Protein AF-A0A7C3GDK9-F1 (afdb_monomer_lite)

Structure (mmCIF, N/CA/C/O backbone):
data_AF-A0A7C3GDK9-F1
#
_entry.id   AF-A0A7C3GDK9-F1
#
loop_
_atom_site.group_PDB
_atom_site.id
_atom_site.type_symbol
_atom_site.label_atom_id
_atom_site.label_alt_id
_atom_site.label_comp_id
_atom_site.label_asym_id
_atom_site.label_entity_id
_atom_site.label_seq_id
_atom_site.pdbx_PDB_ins_code
_atom_site.Cartn_x
_atom_site.Cartn_y
_atom_site.Cartn_z
_atom_site.occupancy
_atom_site.B_iso_or_equiv
_atom_site.auth_seq_id
_atom_site.auth_comp_id
_atom_site.auth_asym_id
_atom_site.auth_atom_id
_atom_site.pdbx_PDB_model_num
ATOM 1 N N . MET A 1 1 ? -52.685 34.559 105.134 1.00 40.38 1 MET A N 1
ATOM 2 C CA . MET A 1 1 ? -53.843 34.741 104.238 1.00 40.38 1 MET A CA 1
ATOM 3 C C . MET A 1 1 ? -54.398 33.353 103.962 1.00 40.38 1 MET A C 1
ATOM 5 O O . MET A 1 1 ? -53.690 32.584 103.329 1.00 40.38 1 MET A O 1
ATOM 9 N N . SER A 1 2 ? -55.539 32.920 104.492 1.00 40.91 2 SER A N 1
ATOM 10 C CA . SER A 1 2 ? -56.534 33.553 105.387 1.00 40.91 2 SER A CA 1
ATOM 11 C C . SER A 1 2 ? -57.266 32.413 106.149 1.00 40.91 2 SER A C 1
ATOM 13 O O . SER A 1 2 ? -57.245 31.292 105.655 1.00 40.91 2 SER A O 1
ATOM 15 N N . GLU A 1 3 ? -57.588 32.550 107.450 1.00 41.22 3 GLU A N 1
ATOM 16 C CA . GLU A 1 3 ? -58.959 32.752 108.022 1.00 41.22 3 GLU A CA 1
ATOM 17 C C . GLU A 1 3 ? -60.033 31.739 107.543 1.00 41.22 3 GLU A C 1
ATOM 19 O O . GLU A 1 3 ? -60.022 31.368 106.380 1.00 41.22 3 GLU A O 1
ATOM 24 N N . ASN A 1 4 ? -61.046 31.273 108.292 1.00 42.09 4 ASN A N 1
ATOM 25 C CA . ASN A 1 4 ? -61.568 31.462 109.669 1.00 42.09 4 ASN A CA 1
ATOM 26 C C . ASN A 1 4 ? -62.525 30.246 109.966 1.00 42.09 4 ASN A C 1
ATOM 28 O O . ASN A 1 4 ? -62.754 29.464 109.046 1.00 42.09 4 ASN A O 1
ATOM 32 N N . ALA A 1 5 ? -63.152 29.950 111.120 1.00 40.09 5 ALA A N 1
ATOM 33 C CA . ALA A 1 5 ? -63.260 30.523 112.475 1.00 40.09 5 ALA A CA 1
ATOM 34 C C . ALA A 1 5 ? -63.687 29.416 113.499 1.00 40.09 5 ALA A C 1
ATOM 36 O O . ALA A 1 5 ? -63.923 28.270 113.120 1.00 40.09 5 ALA A O 1
ATOM 37 N N . SER A 1 6 ? -63.839 29.781 114.781 1.00 48.56 6 SER A N 1
ATOM 38 C CA . SER A 1 6 ? -64.525 29.032 115.875 1.00 48.56 6 SER A CA 1
ATOM 39 C C . SER A 1 6 ? -66.070 29.336 115.865 1.00 48.56 6 SER A C 1
ATOM 41 O O . SER A 1 6 ? -66.469 29.977 114.890 1.00 48.56 6 SER A O 1
ATOM 43 N N . PRO A 1 7 ? -66.974 28.995 116.846 1.00 55.06 7 PRO A N 1
ATOM 44 C CA . PRO A 1 7 ? -66.755 28.622 118.264 1.00 55.06 7 PRO A CA 1
ATOM 45 C C . PRO A 1 7 ? -67.719 27.613 118.970 1.00 55.06 7 PRO A C 1
ATOM 47 O O . PRO A 1 7 ? -68.704 27.125 118.423 1.00 55.06 7 PRO A O 1
ATOM 50 N N . THR A 1 8 ? -67.404 27.359 120.250 1.00 51.50 8 THR A N 1
ATOM 51 C CA . THR A 1 8 ? -68.201 26.730 121.339 1.00 51.50 8 THR A CA 1
ATOM 52 C C . THR A 1 8 ? -69.212 27.715 121.982 1.00 51.50 8 THR A C 1
ATOM 54 O O . THR A 1 8 ? -69.141 28.907 121.673 1.00 51.50 8 THR A O 1
ATOM 57 N N . PRO A 1 9 ? -70.160 27.273 122.851 1.00 54.53 9 PRO A N 1
ATOM 58 C CA . PRO A 1 9 ? -69.994 27.343 124.335 1.00 54.53 9 PRO A CA 1
ATOM 59 C C . PRO A 1 9 ? -70.602 26.129 125.114 1.00 54.53 9 PRO A C 1
ATOM 61 O O . PRO A 1 9 ? -71.343 25.346 124.531 1.00 54.53 9 PRO A O 1
ATOM 64 N N . GLU A 1 10 ? -70.123 25.741 126.312 1.00 35.69 10 GLU A N 1
ATOM 65 C CA . GLU A 1 10 ? -70.549 26.102 127.708 1.00 35.69 10 GLU A CA 1
ATOM 66 C C . GLU A 1 10 ? -72.051 25.862 128.082 1.00 35.69 10 GLU A C 1
ATOM 68 O O . GLU A 1 10 ? -72.897 25.912 127.200 1.00 35.69 10 GLU A O 1
ATOM 73 N N . ASN A 1 11 ? -72.508 25.621 129.337 1.00 40.69 11 ASN A N 1
ATOM 74 C CA . ASN A 1 11 ? -71.908 25.724 130.694 1.00 40.69 11 ASN A CA 1
ATOM 75 C C . ASN A 1 11 ? -72.707 24.938 131.799 1.00 40.69 11 ASN A C 1
ATOM 77 O O . ASN A 1 11 ? -73.865 24.610 131.562 1.00 40.69 11 ASN A O 1
ATOM 81 N N . SER A 1 12 ? -72.146 24.808 133.026 1.00 41.12 12 SER A N 1
ATOM 82 C CA . SER A 1 12 ? -72.818 24.718 134.369 1.00 41.12 12 SER A CA 1
ATOM 83 C C . SER A 1 12 ? -73.748 23.522 134.727 1.00 41.12 12 SER A C 1
ATOM 85 O O . SER A 1 12 ? -74.354 22.930 133.851 1.00 41.12 12 SER A O 1
ATOM 87 N N . ALA A 1 13 ? -74.079 23.128 135.975 1.00 37.12 13 ALA A N 1
ATOM 88 C CA . ALA A 1 13 ? -73.628 23.281 137.387 1.00 37.12 13 ALA A CA 1
ATOM 89 C C . ALA A 1 13 ? -74.726 22.595 138.282 1.00 37.12 13 ALA A C 1
ATOM 91 O O . ALA A 1 13 ? -75.831 22.403 137.784 1.00 37.12 13 ALA A O 1
ATOM 92 N N . SER A 1 14 ? -74.633 22.251 139.583 1.00 40.22 14 SER A N 1
ATOM 93 C CA . SER A 1 14 ? -73.567 21.900 140.552 1.00 40.22 14 SER A CA 1
ATOM 94 C C . SER A 1 14 ? -74.234 21.356 141.863 1.00 40.22 14 SER A C 1
ATOM 96 O O . SER A 1 14 ? -75.446 21.475 142.011 1.00 40.22 14 SER A O 1
ATOM 98 N N . ALA A 1 15 ? -73.441 20.855 142.828 1.00 35.16 15 ALA A N 1
ATOM 99 C CA . ALA A 1 15 ? -73.742 20.648 144.270 1.00 35.16 15 ALA A CA 1
ATOM 100 C C . ALA A 1 15 ? -74.691 19.511 144.777 1.00 35.16 15 ALA A C 1
ATOM 102 O O . ALA A 1 15 ? -75.620 19.064 144.116 1.00 35.16 15 ALA A O 1
ATOM 103 N N . ALA A 1 16 ? -74.401 19.060 146.014 1.00 47.44 16 ALA A N 1
ATOM 104 C CA . ALA A 1 16 ? -75.117 18.076 146.868 1.00 47.44 16 ALA A CA 1
ATOM 105 C C . ALA A 1 16 ? -75.942 18.826 147.981 1.00 47.44 16 ALA A C 1
ATOM 107 O O . ALA A 1 16 ? -76.073 20.037 147.785 1.00 47.44 16 ALA A O 1
ATOM 108 N N . PRO A 1 17 ? -76.464 18.279 149.133 1.00 53.59 17 PRO A N 1
ATOM 109 C CA . PRO A 1 17 ? -76.149 17.022 149.865 1.00 53.59 17 PRO A CA 1
ATOM 110 C C . PRO A 1 17 ? -77.322 16.323 150.657 1.00 53.59 17 PRO A C 1
ATOM 112 O O . PRO A 1 17 ? -78.487 16.682 150.534 1.00 53.59 17 PRO A O 1
ATOM 115 N N . SER A 1 18 ? -76.954 15.407 151.579 1.00 36.47 18 SER A N 1
ATOM 116 C CA . SER A 1 18 ? -77.639 14.953 152.831 1.00 36.47 18 SER A CA 1
ATOM 117 C C . SER A 1 18 ? -78.619 13.744 152.856 1.00 36.47 18 SER A C 1
ATOM 119 O O . SER A 1 18 ? -79.445 13.550 151.972 1.00 36.47 18 SER A O 1
ATOM 121 N N . GLU A 1 19 ? -78.471 12.910 153.908 1.00 49.72 19 GLU A N 1
ATOM 122 C CA . GLU A 1 19 ? -79.253 11.694 154.256 1.00 49.72 19 GLU A CA 1
ATOM 123 C C . GLU A 1 19 ? -80.573 12.022 155.001 1.00 49.72 19 GLU A C 1
ATOM 125 O O . GLU A 1 19 ? -80.683 13.108 155.575 1.00 49.72 19 GLU A O 1
ATOM 130 N N . PRO A 1 20 ? -81.554 11.088 155.084 1.00 40.91 20 PRO A N 1
ATOM 131 C CA . PRO A 1 20 ? -81.666 10.271 156.314 1.00 40.91 20 PRO A CA 1
ATOM 132 C C . PRO A 1 20 ? -82.192 8.816 156.138 1.00 40.91 20 PRO A C 1
ATOM 134 O O . PRO A 1 20 ? -82.700 8.416 155.094 1.00 40.91 20 PRO A O 1
ATOM 137 N N . LYS A 1 21 ? -82.098 8.015 157.214 1.00 40.59 21 LYS A N 1
ATOM 138 C CA . LYS A 1 21 ? -82.700 6.664 157.404 1.00 40.59 21 LYS A CA 1
ATOM 139 C C . LYS A 1 21 ? -84.062 6.774 158.151 1.00 40.59 21 LYS A C 1
ATOM 141 O O . LYS A 1 21 ? -84.346 7.844 158.676 1.00 40.59 21 LYS A O 1
ATOM 146 N N . PRO A 1 22 ? -84.774 5.668 158.470 1.00 57.59 22 PRO A N 1
ATOM 147 C CA . PRO A 1 22 ? -85.399 4.660 157.597 1.00 57.59 22 PRO A CA 1
ATOM 148 C C . PRO A 1 22 ? -86.906 4.449 157.936 1.00 57.59 22 PRO A C 1
ATOM 150 O O . PRO A 1 22 ? -87.374 4.887 158.984 1.00 57.59 22 PRO A O 1
ATOM 153 N N . SER A 1 23 ? -87.659 3.656 157.158 1.00 47.94 23 SER A N 1
ATOM 154 C CA . SER A 1 23 ? -88.930 3.073 157.643 1.00 47.94 23 SER A CA 1
ATOM 155 C C . SER A 1 23 ? -89.109 1.600 157.247 1.00 47.94 23 SER A C 1
ATOM 157 O O . SER A 1 23 ? -88.571 1.130 156.245 1.00 47.94 23 SER A O 1
ATOM 159 N N . PHE A 1 24 ? -89.828 0.832 158.072 1.00 44.22 24 PHE A N 1
ATOM 160 C CA . PHE A 1 24 ? -89.858 -0.638 157.991 1.00 44.22 24 PHE A CA 1
ATOM 161 C C . PHE A 1 24 ? -90.775 -1.194 156.875 1.00 44.22 24 PHE A C 1
ATOM 163 O O . PHE A 1 24 ? -90.783 -2.400 156.643 1.00 44.22 24 PHE A O 1
ATOM 170 N N . GLY A 1 25 ? -91.522 -0.334 156.166 1.00 44.31 25 GLY A N 1
ATOM 171 C CA . GLY A 1 25 ? -92.469 -0.726 155.107 1.00 44.31 25 GLY A CA 1
ATOM 172 C C . GLY A 1 25 ? -91.883 -0.821 153.688 1.00 44.31 25 GLY A C 1
ATOM 173 O O . GLY A 1 25 ? -92.366 -1.609 152.880 1.00 44.31 25 GLY A O 1
ATOM 174 N N . GLU A 1 26 ? -90.815 -0.082 153.369 1.00 51.03 26 GLU A N 1
ATOM 175 C CA . GLU A 1 26 ? -90.250 -0.026 152.001 1.00 51.03 26 GLU A CA 1
ATOM 176 C C . GLU A 1 26 ? -89.503 -1.299 151.569 1.00 51.03 26 GLU A C 1
ATOM 178 O O . GLU A 1 26 ? -89.240 -1.516 150.384 1.00 51.03 26 GLU A O 1
ATOM 183 N N . ARG A 1 27 ? -89.154 -2.178 152.515 1.00 52.19 27 ARG A N 1
ATOM 184 C CA . ARG A 1 27 ? -88.308 -3.349 152.230 1.00 52.19 27 ARG A CA 1
ATOM 185 C C . ARG A 1 27 ? -89.011 -4.464 151.449 1.00 52.19 27 ARG A C 1
ATOM 187 O O . ARG A 1 27 ? -88.314 -5.325 150.921 1.00 52.19 27 ARG A O 1
ATOM 194 N N . LEU A 1 28 ? -90.343 -4.439 151.321 1.00 52.12 28 LEU A N 1
ATOM 195 C CA . LEU A 1 28 ? -91.079 -5.401 150.487 1.00 52.12 28 LEU A CA 1
ATOM 196 C C . LEU A 1 28 ? -91.245 -4.953 149.022 1.00 52.12 28 LEU A C 1
ATOM 198 O O . LEU A 1 28 ? -91.260 -5.801 148.133 1.00 52.12 28 LEU A O 1
ATOM 202 N N . SER A 1 29 ? -91.336 -3.649 148.737 1.00 49.78 29 SER A N 1
ATOM 203 C CA . SER A 1 29 ? -91.543 -3.139 147.368 1.00 49.78 29 SER A CA 1
ATOM 204 C C . SER A 1 29 ? -90.244 -3.046 146.554 1.00 49.78 29 SER A C 1
ATOM 206 O O . SER A 1 29 ? -90.253 -3.276 145.342 1.00 49.78 29 SER A O 1
ATOM 208 N N . GLY A 1 30 ? -89.106 -2.788 147.210 1.00 55.44 30 GLY A N 1
ATOM 209 C CA . GLY A 1 30 ? -87.798 -2.683 146.548 1.00 55.44 30 GLY A CA 1
ATOM 210 C C . GLY A 1 30 ? -87.341 -3.965 145.833 1.00 55.44 30 GLY A C 1
ATOM 211 O O . GLY A 1 30 ? -86.725 -3.890 144.769 1.00 55.44 30 GLY A O 1
ATOM 212 N N . ALA A 1 31 ? -87.692 -5.144 146.360 1.00 54.72 31 ALA A N 1
ATOM 213 C CA . ALA A 1 31 ? -87.354 -6.430 145.742 1.00 54.72 31 ALA A CA 1
ATOM 214 C C . ALA A 1 31 ? -88.066 -6.645 144.391 1.00 54.72 31 ALA A C 1
ATOM 216 O O . ALA A 1 31 ? -87.479 -7.194 143.457 1.00 54.72 31 ALA A O 1
ATOM 217 N N . PHE A 1 32 ? -89.303 -6.157 144.253 1.00 56.62 32 PHE A N 1
ATOM 218 C CA . PHE A 1 32 ? -90.079 -6.279 143.017 1.00 56.62 32 PHE A CA 1
ATOM 219 C C . PHE A 1 32 ? -89.543 -5.354 141.909 1.00 56.62 32 PHE A C 1
ATOM 221 O O . PHE A 1 32 ? -89.371 -5.784 140.768 1.00 56.62 32 PHE A O 1
ATOM 228 N N . LEU A 1 33 ? -89.172 -4.110 142.244 1.00 58.81 33 LEU A N 1
ATOM 229 C CA . LEU A 1 33 ? -88.531 -3.198 141.284 1.00 58.81 33 LEU A CA 1
ATOM 230 C C . LEU A 1 33 ? -87.139 -3.680 140.846 1.00 58.81 33 LEU A C 1
ATOM 232 O O . LEU A 1 33 ? -86.774 -3.499 139.683 1.00 58.81 33 LEU A O 1
ATOM 236 N N . ALA A 1 34 ? -86.370 -4.312 141.738 1.00 61.59 34 ALA A N 1
ATOM 237 C CA . ALA A 1 34 ? -85.082 -4.909 141.385 1.00 61.59 34 ALA A CA 1
ATOM 238 C C . ALA A 1 34 ? -85.238 -6.027 140.334 1.00 61.59 34 ALA A C 1
ATOM 240 O O . ALA A 1 34 ? -84.463 -6.073 139.376 1.00 61.59 34 ALA A O 1
ATOM 241 N N . LEU A 1 35 ? -86.278 -6.861 140.460 1.00 64.38 35 LEU A N 1
ATOM 242 C CA . LEU A 1 35 ? -86.612 -7.904 139.487 1.00 64.38 35 LEU A CA 1
ATOM 243 C C . LEU A 1 35 ? -86.993 -7.308 138.120 1.00 64.38 35 LEU A C 1
ATOM 245 O O . LEU A 1 35 ? -86.422 -7.695 137.102 1.00 64.38 35 LEU A O 1
ATOM 249 N N . VAL A 1 36 ? -87.892 -6.317 138.083 1.00 74.00 36 VAL A N 1
ATOM 250 C CA . VAL A 1 36 ? -88.295 -5.649 136.828 1.00 74.00 36 VAL A CA 1
ATOM 251 C C . VAL A 1 36 ? -87.098 -4.971 136.153 1.00 74.00 36 VAL A C 1
ATOM 253 O O . VAL A 1 36 ? -86.896 -5.121 134.948 1.00 74.00 36 VAL A O 1
ATOM 256 N N . ARG A 1 37 ? -86.242 -4.284 136.922 1.00 72.06 37 ARG A N 1
ATOM 257 C CA . ARG A 1 37 ? -85.021 -3.652 136.399 1.00 72.06 37 ARG A CA 1
ATOM 258 C C . ARG A 1 37 ? -84.028 -4.678 135.845 1.00 72.06 37 ARG A C 1
ATOM 260 O O . ARG A 1 37 ? -83.354 -4.379 134.861 1.00 72.06 37 ARG A O 1
ATOM 267 N N . PHE A 1 38 ? -83.950 -5.875 136.428 1.00 76.69 38 PHE A N 1
ATOM 268 C CA . PHE A 1 38 ? -83.147 -6.980 135.900 1.00 76.69 38 PHE A CA 1
ATOM 269 C C . PHE A 1 38 ? -83.710 -7.508 134.571 1.00 76.69 38 PHE A C 1
ATOM 271 O O . PHE A 1 38 ? -82.957 -7.623 133.606 1.00 76.69 38 PHE A O 1
ATOM 278 N N . VAL A 1 39 ? -85.028 -7.732 134.475 1.00 78.06 39 VAL A N 1
ATOM 279 C CA . VAL A 1 39 ? -85.689 -8.191 133.237 1.00 78.06 39 VAL A CA 1
ATOM 280 C C . VAL A 1 39 ? -85.545 -7.172 132.104 1.00 78.06 39 VAL A C 1
ATOM 282 O O . VAL A 1 39 ? -85.182 -7.555 130.996 1.00 78.06 39 VAL A O 1
ATOM 285 N N . VAL A 1 40 ? -85.740 -5.873 132.361 1.00 80.81 40 VAL A N 1
ATOM 286 C CA . VAL A 1 40 ? -85.532 -4.824 131.341 1.00 80.81 40 VAL A CA 1
ATOM 287 C C . VAL A 1 40 ? -84.070 -4.779 130.887 1.00 80.81 40 VAL A C 1
ATOM 289 O O . VAL A 1 40 ? -83.801 -4.679 129.692 1.00 80.81 40 VAL A O 1
ATOM 292 N N . ARG A 1 41 ? -83.107 -4.911 131.810 1.00 77.25 41 ARG A N 1
ATOM 293 C CA . ARG A 1 41 ? -81.676 -4.945 131.464 1.00 77.25 41 ARG A CA 1
ATOM 294 C C . ARG A 1 41 ? -81.323 -6.179 130.625 1.00 77.25 41 ARG A C 1
ATOM 296 O O . ARG A 1 41 ? -80.546 -6.052 129.685 1.00 77.25 41 ARG A O 1
ATOM 303 N N . LEU A 1 42 ? -81.933 -7.332 130.911 1.00 78.31 42 LEU A N 1
ATOM 304 C CA . LEU A 1 42 ? -81.819 -8.550 130.103 1.00 78.31 42 LEU A CA 1
ATOM 305 C C . LEU A 1 42 ? -82.410 -8.352 128.697 1.00 78.31 42 LEU A C 1
ATOM 307 O O . LEU A 1 42 ? -81.772 -8.719 127.716 1.00 78.31 42 LEU A O 1
ATOM 311 N N . LEU A 1 43 ? -83.585 -7.723 128.590 1.00 81.56 43 LEU A N 1
ATOM 312 C CA . LEU A 1 43 ? -84.255 -7.434 127.316 1.00 81.56 43 LEU A CA 1
ATOM 313 C C . LEU A 1 43 ? -83.445 -6.474 126.436 1.00 81.56 43 LEU A C 1
ATOM 315 O O . LEU A 1 43 ? -83.333 -6.700 125.236 1.00 81.56 43 LEU A O 1
ATOM 319 N N . VAL A 1 44 ? -82.831 -5.442 127.025 1.00 82.88 44 VAL A N 1
ATOM 320 C CA . VAL A 1 44 ? -81.930 -4.522 126.308 1.00 82.88 44 VAL A CA 1
ATOM 321 C C . VAL A 1 44 ? -80.671 -5.247 125.827 1.00 82.88 44 VAL A C 1
ATOM 323 O O . VAL A 1 44 ? -80.262 -5.047 124.687 1.00 82.88 44 VAL A O 1
ATOM 326 N N . ILE A 1 45 ? -80.086 -6.136 126.638 1.00 82.44 45 ILE A N 1
ATOM 327 C CA . ILE A 1 45 ? -78.958 -6.978 126.205 1.00 82.44 45 ILE A CA 1
ATOM 328 C C . ILE A 1 45 ? -79.386 -7.900 125.051 1.00 82.44 45 ILE A C 1
ATOM 330 O O . ILE A 1 45 ? -78.668 -7.988 124.059 1.00 82.44 45 ILE A O 1
ATOM 334 N N . LEU A 1 46 ? -80.571 -8.521 125.124 1.00 81.44 46 LEU A N 1
ATOM 335 C CA . LEU A 1 46 ? -81.116 -9.342 124.037 1.00 81.44 46 LEU A CA 1
ATOM 336 C C . LEU A 1 46 ? -81.368 -8.528 122.760 1.00 81.44 46 LEU A C 1
ATOM 338 O O . LEU A 1 46 ? -81.073 -9.005 121.669 1.00 81.44 46 LEU A O 1
ATOM 342 N N . ALA A 1 47 ? -81.880 -7.302 122.884 1.00 83.81 47 ALA A N 1
ATOM 343 C CA . ALA A 1 47 ? -82.115 -6.403 121.758 1.00 83.81 47 ALA A CA 1
ATOM 344 C C . ALA A 1 47 ? -80.799 -5.950 121.108 1.00 83.81 47 ALA A C 1
ATOM 346 O O . ALA A 1 47 ? -80.715 -5.906 119.885 1.00 83.81 47 ALA A O 1
ATOM 347 N N . ILE A 1 48 ? -79.753 -5.684 121.900 1.00 83.19 48 ILE A N 1
ATOM 348 C CA . ILE A 1 48 ? -78.411 -5.370 121.391 1.00 83.19 48 ILE A CA 1
ATOM 349 C C . ILE A 1 48 ? -77.785 -6.598 120.716 1.00 83.19 48 ILE A C 1
ATOM 351 O O . ILE A 1 48 ? -77.238 -6.459 119.628 1.00 83.19 48 ILE A O 1
ATOM 355 N N . LEU A 1 49 ? -77.907 -7.802 121.291 1.00 82.12 49 LEU A N 1
ATOM 356 C CA . LEU A 1 49 ? -77.446 -9.043 120.649 1.00 82.12 49 LEU A CA 1
ATOM 357 C C . LEU A 1 49 ? -78.213 -9.341 119.353 1.00 82.12 49 LEU A C 1
ATOM 359 O O . LEU A 1 49 ? -77.599 -9.726 118.362 1.00 82.12 49 LEU A O 1
ATOM 363 N N . GLY A 1 50 ? -79.531 -9.134 119.334 1.00 82.50 50 GLY A N 1
ATOM 364 C CA . GLY A 1 50 ? -80.368 -9.290 118.144 1.00 82.50 50 GLY A CA 1
ATOM 365 C C . GLY A 1 50 ? -80.037 -8.262 117.061 1.00 82.50 50 GLY A C 1
ATOM 366 O O . GLY A 1 50 ? -79.933 -8.620 115.891 1.00 82.50 50 GLY A O 1
ATOM 367 N N . ALA A 1 51 ? -79.787 -7.007 117.445 1.00 83.06 51 ALA A N 1
ATOM 368 C CA . ALA A 1 51 ? -79.336 -5.955 116.540 1.00 83.06 51 ALA A CA 1
ATOM 369 C C . ALA A 1 51 ? -77.919 -6.217 116.003 1.00 83.06 51 ALA A C 1
ATOM 371 O O . ALA A 1 51 ? -77.694 -6.022 114.813 1.00 83.06 51 ALA A O 1
ATOM 372 N N . LEU A 1 52 ? -76.985 -6.722 116.824 1.00 82.12 52 LEU A N 1
ATOM 373 C CA . LEU A 1 52 ? -75.672 -7.188 116.356 1.00 82.12 52 LEU A CA 1
ATOM 374 C C . LEU A 1 52 ? -75.818 -8.370 115.393 1.00 82.12 52 LEU A C 1
ATOM 376 O O . LEU A 1 52 ? -75.202 -8.369 114.332 1.00 82.12 52 LEU A O 1
ATOM 380 N N . GLY A 1 53 ? -76.651 -9.355 115.736 1.00 81.94 53 GLY A N 1
ATOM 381 C CA . GLY A 1 53 ? -76.936 -10.513 114.893 1.00 81.94 53 GLY A CA 1
ATOM 382 C C . GLY A 1 53 ? -77.493 -10.098 113.533 1.00 81.94 53 GLY A C 1
ATOM 383 O O . GLY A 1 53 ? -76.989 -10.545 112.508 1.00 81.94 53 GLY A O 1
ATOM 384 N N . ALA A 1 54 ? -78.455 -9.172 113.507 1.00 83.75 54 ALA A N 1
ATOM 385 C CA . ALA A 1 54 ? -78.991 -8.594 112.278 1.00 83.75 54 ALA A CA 1
ATOM 386 C C . ALA A 1 54 ? -7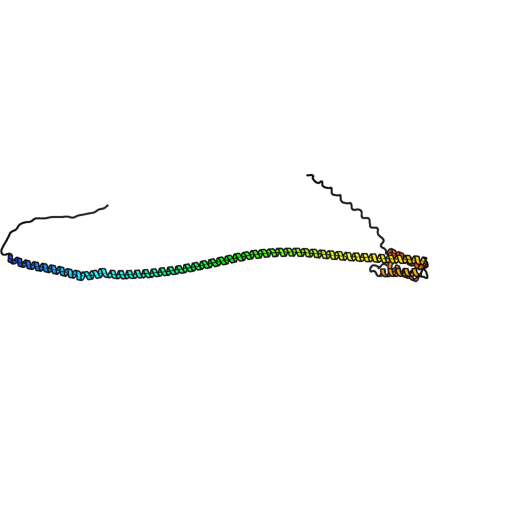7.947 -7.754 111.518 1.00 83.75 54 ALA A C 1
ATOM 388 O O . ALA A 1 54 ? -77.838 -7.881 110.301 1.00 83.75 54 ALA A O 1
ATOM 389 N N . ALA A 1 55 ? -77.140 -6.941 112.205 1.00 82.50 55 ALA A N 1
ATOM 390 C CA . ALA A 1 55 ? -76.087 -6.140 111.582 1.00 82.50 55 ALA A CA 1
ATOM 391 C C . ALA A 1 55 ? -74.995 -7.010 110.939 1.00 82.50 55 ALA A C 1
ATOM 393 O O . ALA A 1 55 ? -74.520 -6.683 109.856 1.00 82.50 55 ALA A O 1
ATOM 394 N N . VAL A 1 56 ? -74.636 -8.146 111.543 1.00 81.62 56 VAL A N 1
ATOM 395 C CA . VAL A 1 56 ? -73.726 -9.130 110.937 1.00 81.62 56 VAL A CA 1
ATOM 396 C C . VAL A 1 56 ? -74.424 -9.869 109.788 1.00 81.62 56 VAL A C 1
ATOM 398 O O . VAL A 1 56 ? -73.888 -9.917 108.682 1.00 81.62 56 VAL A O 1
ATOM 401 N N . TYR A 1 57 ? -75.639 -10.382 110.006 1.00 82.94 57 TYR A N 1
ATOM 402 C CA . TYR A 1 57 ? -76.378 -11.185 109.024 1.00 82.94 57 TYR A CA 1
ATOM 403 C C . TYR A 1 57 ? -76.753 -10.411 107.750 1.00 82.94 57 TYR A C 1
ATOM 405 O O . TYR A 1 57 ? -76.683 -10.972 106.661 1.00 82.94 57 TYR A O 1
ATOM 413 N N . PHE A 1 58 ? -77.106 -9.125 107.857 1.00 82.31 58 PHE A N 1
ATOM 414 C CA . PHE A 1 58 ? -77.425 -8.264 106.709 1.00 82.31 58 PHE A CA 1
ATOM 415 C C . PHE A 1 58 ? -76.240 -7.404 106.240 1.00 82.31 58 PHE A C 1
ATOM 417 O O . PHE A 1 58 ? -76.132 -7.118 105.046 1.00 82.31 58 PHE A O 1
ATOM 424 N N . GLY A 1 59 ? -75.325 -7.016 107.133 1.00 76.38 59 GLY A N 1
ATOM 425 C CA . GLY A 1 59 ? -74.160 -6.199 106.784 1.00 76.38 59 GLY A CA 1
ATOM 426 C C . GLY A 1 59 ? -73.128 -6.957 105.952 1.00 76.38 59 GLY A C 1
ATOM 427 O O . GLY A 1 59 ? -72.662 -6.428 104.944 1.00 76.38 59 GLY A O 1
ATOM 428 N N . VAL A 1 60 ? -72.824 -8.214 106.303 1.00 77.38 60 VAL A N 1
ATOM 429 C CA . VAL A 1 60 ? -71.888 -9.059 105.537 1.00 77.38 60 VAL A CA 1
ATOM 430 C C . VAL A 1 60 ? -72.315 -9.214 104.066 1.00 77.38 60 VAL A C 1
ATOM 432 O O . VAL A 1 60 ? -71.515 -8.853 103.201 1.00 77.38 60 VAL A O 1
ATOM 435 N N . PRO A 1 61 ? -73.543 -9.658 103.716 1.00 75.69 61 PRO A N 1
ATOM 436 C CA . PRO A 1 61 ? -73.948 -9.780 102.312 1.00 75.69 61 PRO A CA 1
ATOM 437 C C . PRO A 1 61 ? -74.088 -8.430 101.589 1.00 75.69 61 PRO A C 1
ATOM 439 O O . PRO A 1 61 ? -73.891 -8.378 100.373 1.00 75.69 61 PRO A O 1
ATOM 442 N N . TYR A 1 62 ? -74.386 -7.333 102.299 1.00 78.62 62 TYR A N 1
ATOM 443 C CA . TYR A 1 62 ? -74.421 -5.996 101.696 1.00 78.62 62 TYR A CA 1
ATOM 444 C C . TYR A 1 62 ? -73.016 -5.506 101.312 1.00 78.62 62 TYR A C 1
ATOM 446 O O . TYR A 1 62 ? -72.812 -5.073 100.176 1.00 78.62 62 TYR A O 1
ATOM 454 N N . LEU A 1 63 ? -72.026 -5.643 102.206 1.00 69.44 63 LEU A N 1
ATOM 455 C CA . LEU A 1 63 ? -70.625 -5.355 101.879 1.00 69.44 63 LEU A CA 1
ATOM 456 C C . LEU A 1 63 ? -70.116 -6.275 100.762 1.00 69.44 63 LEU A C 1
ATOM 458 O O . LEU A 1 63 ? -69.445 -5.791 99.852 1.00 69.44 63 LEU A O 1
ATOM 462 N N . TYR A 1 64 ? -70.482 -7.561 100.774 1.00 68.38 64 TYR A N 1
ATOM 463 C CA . TYR A 1 64 ? -70.070 -8.507 99.735 1.00 68.38 64 TYR A CA 1
ATOM 464 C C . TYR A 1 64 ? -70.527 -8.049 98.340 1.00 68.38 64 TYR A C 1
ATOM 466 O O . TYR A 1 64 ? -69.714 -7.925 97.428 1.00 68.38 64 TYR A O 1
ATOM 474 N N . ARG A 1 65 ? -71.806 -7.677 98.181 1.00 70.06 65 ARG A N 1
ATOM 475 C CA . ARG A 1 65 ? -72.322 -7.146 96.904 1.00 70.06 65 ARG A CA 1
ATOM 476 C C . ARG A 1 65 ? -71.713 -5.794 96.525 1.00 70.06 65 ARG A C 1
ATOM 478 O O . ARG A 1 65 ? -71.467 -5.557 95.348 1.00 70.06 65 ARG A O 1
ATOM 485 N N . ARG A 1 66 ? -71.466 -4.904 97.494 1.00 73.38 66 ARG A N 1
ATOM 486 C CA . ARG A 1 66 ? -70.963 -3.545 97.224 1.00 73.38 66 ARG A CA 1
ATOM 487 C C . ARG A 1 66 ? -69.467 -3.499 96.886 1.00 73.38 66 ARG A C 1
ATOM 489 O O . ARG A 1 66 ? -69.071 -2.600 96.151 1.00 73.38 66 ARG A O 1
ATOM 496 N N . TYR A 1 67 ? -68.661 -4.435 97.398 1.00 66.50 67 TYR A N 1
ATOM 497 C CA . TYR A 1 67 ? -67.197 -4.412 97.263 1.00 66.50 67 TYR A CA 1
ATOM 498 C C . TYR A 1 67 ? -66.589 -5.585 96.477 1.00 66.50 67 TYR A C 1
ATOM 500 O O . TYR A 1 67 ? -65.554 -5.383 95.851 1.00 66.50 67 TYR A O 1
ATOM 508 N N . VAL A 1 68 ? -67.198 -6.780 96.445 1.00 68.31 68 VAL A N 1
ATOM 509 C CA . VAL A 1 68 ? -66.596 -7.948 95.759 1.00 68.31 68 VAL A CA 1
ATOM 510 C C . VAL A 1 68 ? -66.901 -7.954 94.254 1.00 68.31 68 VAL A C 1
ATOM 512 O O . VAL A 1 68 ? -65.997 -8.166 93.452 1.00 68.31 68 VAL A O 1
ATOM 515 N N . GLN A 1 69 ? -68.122 -7.602 93.837 1.00 66.50 69 GLN A N 1
ATOM 516 C CA . GLN A 1 69 ? -68.467 -7.500 92.407 1.00 66.50 69 GLN A CA 1
ATOM 517 C C . GLN A 1 69 ? -67.619 -6.491 91.595 1.00 66.50 69 GLN A C 1
ATOM 519 O O . GLN A 1 69 ? -67.200 -6.840 90.490 1.00 66.50 69 GLN A O 1
ATOM 524 N N . PRO A 1 70 ? -67.304 -5.264 92.073 1.00 69.44 70 PRO A N 1
ATOM 525 C CA . PRO A 1 70 ? -66.411 -4.377 91.323 1.00 69.44 70 PRO A CA 1
ATOM 526 C C . PRO A 1 70 ? -64.968 -4.903 91.233 1.00 69.44 70 PRO A C 1
ATOM 528 O O . PRO A 1 70 ? -64.265 -4.543 90.293 1.00 69.44 70 PRO A O 1
ATOM 531 N N . LEU A 1 71 ? -64.530 -5.773 92.153 1.00 72.56 71 LEU A N 1
ATOM 532 C CA . LEU A 1 71 ? -63.227 -6.445 92.080 1.00 72.56 71 LEU A CA 1
ATOM 533 C C . LEU A 1 71 ? -63.187 -7.496 90.959 1.00 72.56 71 LEU A C 1
ATOM 535 O O . LEU A 1 71 ? -62.218 -7.525 90.204 1.00 72.56 71 LEU A O 1
ATOM 539 N N . GLU A 1 72 ? -64.246 -8.294 90.791 1.00 77.31 72 GLU A N 1
ATOM 540 C CA . GLU A 1 72 ? -64.385 -9.241 89.668 1.00 77.31 72 GLU A CA 1
ATOM 541 C C . GLU A 1 72 ? -64.387 -8.508 88.313 1.00 77.31 72 GLU A C 1
ATOM 543 O O . GLU A 1 72 ? -63.674 -8.893 87.383 1.00 77.31 72 GLU A O 1
ATOM 548 N N . ALA A 1 73 ? -65.122 -7.393 88.218 1.00 79.44 73 ALA A N 1
ATOM 549 C CA . ALA A 1 73 ? -65.155 -6.557 87.019 1.00 79.44 73 ALA A CA 1
ATOM 550 C C . ALA A 1 73 ? -63.788 -5.913 86.706 1.00 79.44 73 ALA A C 1
ATOM 552 O O . ALA A 1 73 ? -63.365 -5.917 85.547 1.00 79.44 73 ALA A O 1
ATOM 553 N N . LEU A 1 74 ? -63.065 -5.412 87.720 1.00 80.44 74 LEU A N 1
ATOM 554 C CA . LEU A 1 74 ? -61.700 -4.906 87.536 1.00 80.44 74 LEU A CA 1
ATOM 555 C C . LEU A 1 74 ? -60.742 -6.009 87.076 1.00 80.44 74 LEU A C 1
ATOM 557 O O . LEU A 1 74 ? -59.935 -5.759 86.186 1.00 80.44 74 LEU A O 1
ATOM 561 N N . GLN A 1 75 ? -60.822 -7.219 87.639 1.00 84.19 75 GLN A N 1
ATOM 562 C CA . GLN A 1 75 ? -59.962 -8.335 87.232 1.00 84.19 75 GLN A CA 1
ATOM 563 C C . GLN A 1 75 ? -60.187 -8.720 85.766 1.00 84.19 75 GLN A C 1
ATOM 565 O O . GLN A 1 75 ? -59.217 -8.837 85.017 1.00 84.19 75 GLN A O 1
ATOM 570 N N . ALA A 1 76 ? -61.443 -8.827 85.320 1.00 86.12 76 ALA A N 1
ATOM 571 C CA . ALA A 1 76 ? -61.764 -9.087 83.917 1.00 86.12 76 ALA A CA 1
ATOM 572 C C . ALA A 1 76 ? -61.256 -7.968 82.984 1.00 86.12 76 ALA A C 1
ATOM 574 O O . ALA A 1 76 ? -60.727 -8.238 81.902 1.00 86.12 76 ALA A O 1
ATOM 575 N N . GLN A 1 77 ? -61.366 -6.706 83.407 1.00 88.88 77 GLN A N 1
ATOM 576 C CA . GLN A 1 77 ? -60.909 -5.557 82.625 1.00 88.88 77 GLN A CA 1
ATOM 577 C C . GLN A 1 77 ? -59.373 -5.462 82.564 1.00 88.88 77 GLN A C 1
ATOM 579 O O . GLN A 1 77 ? -58.825 -5.204 81.493 1.00 88.88 77 GLN A O 1
ATOM 584 N N . VAL A 1 78 ? -58.669 -5.754 83.664 1.00 89.94 78 VAL A N 1
ATOM 585 C CA . VAL A 1 78 ? -57.199 -5.862 83.704 1.00 89.94 78 VAL A CA 1
ATOM 586 C C . VAL A 1 78 ? -56.714 -7.022 82.839 1.00 89.94 78 VAL A C 1
ATOM 588 O O . VAL A 1 78 ? -55.804 -6.814 82.043 1.00 89.94 78 VAL A O 1
ATOM 591 N N . ALA A 1 79 ? -57.343 -8.199 82.909 1.00 90.56 79 ALA A N 1
ATOM 592 C CA . ALA A 1 79 ? -57.016 -9.328 82.036 1.00 90.56 79 ALA A CA 1
ATOM 593 C C . ALA A 1 79 ? -57.215 -8.972 80.550 1.00 90.56 79 ALA A C 1
ATOM 595 O O . ALA A 1 79 ? -56.355 -9.254 79.719 1.00 90.56 79 ALA A O 1
ATOM 596 N N . THR A 1 80 ? -58.299 -8.260 80.219 1.00 92.25 80 T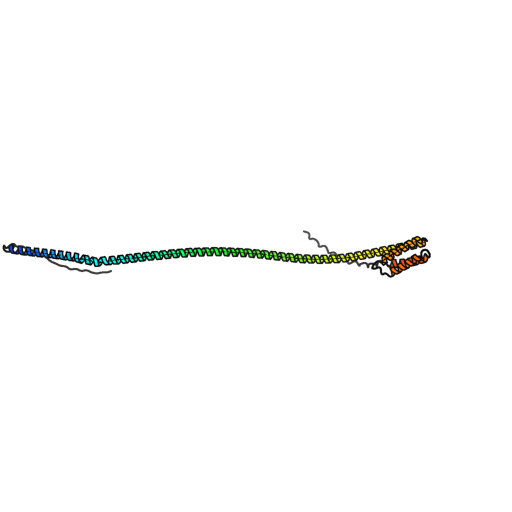HR A N 1
ATOM 597 C CA . THR A 1 80 ? -58.563 -7.782 78.850 1.00 92.25 80 THR A CA 1
ATOM 598 C C . THR A 1 80 ? -57.505 -6.774 78.384 1.00 92.25 80 THR A C 1
ATOM 600 O O . THR A 1 80 ? -57.027 -6.863 77.255 1.00 92.25 80 THR A O 1
ATOM 603 N N . LEU A 1 81 ? -57.095 -5.832 79.242 1.00 90.56 81 LEU A N 1
ATOM 604 C CA . LEU A 1 81 ? -56.032 -4.864 78.943 1.00 90.56 81 LEU A CA 1
ATOM 605 C C . LEU A 1 81 ? -54.655 -5.527 78.813 1.00 90.56 81 LEU A C 1
ATOM 607 O O . LEU A 1 81 ? -53.895 -5.169 77.915 1.00 90.56 81 LEU A O 1
ATOM 611 N N . GLN A 1 82 ? -54.345 -6.513 79.657 1.00 92.38 82 GLN A N 1
ATOM 612 C CA . GLN A 1 82 ? -53.130 -7.322 79.554 1.00 92.38 82 GLN A CA 1
ATOM 613 C C . GLN A 1 82 ? -53.102 -8.087 78.230 1.00 92.38 82 GLN A C 1
ATOM 615 O O . GLN A 1 82 ? -52.104 -8.018 77.515 1.00 92.38 82 GLN A O 1
ATOM 620 N N . GLN A 1 83 ? -54.211 -8.715 77.839 1.00 94.50 83 GLN A N 1
ATOM 621 C CA . GLN A 1 83 ? -54.304 -9.424 76.567 1.00 94.50 83 GLN A CA 1
ATOM 622 C C . GLN A 1 83 ? -54.198 -8.471 75.365 1.00 94.50 83 GLN A C 1
ATOM 624 O O . GLN A 1 83 ? -53.436 -8.746 74.443 1.00 94.50 83 GLN A O 1
ATOM 629 N N . GLN A 1 84 ? -54.839 -7.295 75.407 1.00 94.50 84 GLN A N 1
ATOM 630 C CA . GLN A 1 84 ? -54.635 -6.254 74.390 1.00 94.50 84 GLN A CA 1
ATOM 631 C C . GLN A 1 84 ? -53.185 -5.749 74.337 1.00 94.50 84 GLN A C 1
ATOM 633 O O . GLN A 1 84 ? -52.681 -5.482 73.247 1.00 94.50 84 GLN A O 1
ATOM 638 N N . SER A 1 85 ? -52.501 -5.608 75.478 1.00 92.81 85 SER A N 1
ATOM 639 C CA . SER A 1 85 ? -51.090 -5.203 75.494 1.00 92.81 85 SER A CA 1
ATOM 640 C C . SER A 1 85 ? -50.167 -6.281 74.925 1.00 92.81 85 SER A C 1
ATOM 642 O O . SER A 1 85 ? -49.256 -5.935 74.179 1.00 92.81 85 SER A O 1
ATOM 644 N N . ALA A 1 86 ? -50.447 -7.563 75.186 1.00 94.81 86 ALA A N 1
ATOM 645 C CA . ALA A 1 86 ? -49.715 -8.685 74.607 1.00 94.81 86 ALA A CA 1
ATOM 646 C C . ALA A 1 86 ? -49.877 -8.711 73.080 1.00 94.81 86 ALA A C 1
ATOM 648 O O . ALA A 1 86 ? -48.882 -8.657 72.364 1.00 94.81 86 ALA A O 1
ATOM 649 N N . THR A 1 87 ? -51.113 -8.647 72.570 1.00 95.75 87 THR A N 1
ATOM 650 C CA . THR A 1 87 ? -51.373 -8.611 71.120 1.00 95.75 87 THR A CA 1
ATOM 651 C C . THR A 1 87 ? -50.757 -7.381 70.441 1.00 95.75 87 THR A C 1
ATOM 653 O O . THR A 1 87 ? -50.204 -7.498 69.351 1.00 95.75 87 THR A O 1
ATOM 656 N N . ARG A 1 88 ? -50.782 -6.197 71.074 1.00 95.38 88 ARG A N 1
ATOM 657 C CA . ARG A 1 88 ? -50.086 -5.010 70.536 1.00 95.38 88 ARG A CA 1
ATOM 658 C C . ARG A 1 88 ? -48.566 -5.168 70.544 1.00 95.38 88 ARG A C 1
ATOM 660 O O . ARG A 1 88 ? -47.919 -4.700 69.613 1.00 95.38 88 ARG A O 1
ATOM 667 N N . ALA A 1 89 ? -47.992 -5.799 71.569 1.00 95.94 89 ALA A N 1
ATOM 668 C CA . ALA A 1 89 ? -46.558 -6.067 71.625 1.00 95.94 89 ALA A CA 1
ATOM 669 C C . ALA A 1 89 ? -46.133 -7.053 70.524 1.00 95.94 89 ALA A C 1
ATOM 671 O O . ALA A 1 89 ? -45.138 -6.806 69.847 1.00 95.94 89 ALA A O 1
ATOM 672 N N . GLU A 1 90 ? -46.921 -8.105 70.282 1.00 96.94 90 GLU A N 1
ATOM 673 C CA . GLU A 1 90 ? -46.732 -9.035 69.161 1.00 96.94 90 GLU A CA 1
ATOM 674 C C . GLU A 1 90 ? -46.846 -8.327 67.806 1.00 96.94 90 GLU A C 1
ATOM 676 O O . GLU A 1 90 ? -45.984 -8.503 66.949 1.00 96.94 90 GLU A O 1
ATOM 681 N N . GLU A 1 91 ? -47.858 -7.476 67.607 1.00 96.81 91 GLU A N 1
ATOM 682 C CA . GLU A 1 91 ? -48.021 -6.723 66.360 1.00 96.81 91 GLU A CA 1
ATOM 683 C C . GLU A 1 91 ? -46.843 -5.767 66.110 1.00 96.81 91 GLU A C 1
ATOM 685 O O . GLU A 1 91 ? -46.307 -5.724 65.001 1.00 96.81 91 GLU A O 1
ATOM 690 N N . VAL A 1 92 ? -46.400 -5.028 67.132 1.00 96.94 92 VAL A N 1
ATOM 691 C CA . VAL A 1 92 ? -45.221 -4.155 67.036 1.00 96.94 92 VAL A CA 1
ATOM 692 C C . VAL A 1 92 ? -43.961 -4.973 66.753 1.00 96.94 92 VAL A C 1
ATOM 694 O O . VAL A 1 92 ? -43.184 -4.584 65.886 1.00 96.94 92 VAL A O 1
ATOM 697 N N . ASN A 1 93 ? -43.776 -6.123 67.404 1.00 97.25 93 ASN A N 1
ATOM 698 C CA . ASN A 1 93 ? -42.650 -7.018 67.143 1.00 97.25 93 ASN A CA 1
ATOM 699 C C . ASN A 1 93 ? -42.659 -7.546 65.697 1.00 97.25 93 ASN A C 1
ATOM 701 O O . ASN A 1 93 ? -41.640 -7.491 65.014 1.00 97.25 93 ASN A O 1
ATOM 705 N N . ASN A 1 94 ? -43.818 -7.970 65.189 1.00 97.69 94 ASN A N 1
ATOM 706 C CA . ASN A 1 94 ? -43.973 -8.437 63.810 1.00 97.69 94 ASN A CA 1
ATOM 707 C C . ASN A 1 94 ? -43.710 -7.317 62.789 1.00 97.69 94 ASN A C 1
ATOM 709 O O . ASN A 1 94 ? -43.043 -7.548 61.783 1.00 97.69 94 ASN A O 1
ATOM 713 N N . ARG A 1 95 ? -44.165 -6.085 63.064 1.00 97.12 95 ARG A N 1
ATOM 714 C CA . ARG A 1 95 ? -43.850 -4.901 62.245 1.00 97.12 95 ARG A CA 1
ATOM 715 C C . ARG A 1 95 ? -42.358 -4.556 62.278 1.00 97.12 95 ARG A C 1
ATOM 717 O O . ARG A 1 95 ? -41.804 -4.212 61.242 1.00 97.12 95 ARG A O 1
ATOM 724 N N . LEU A 1 96 ? -41.696 -4.665 63.433 1.00 97.88 96 LEU A N 1
ATOM 725 C CA . LEU A 1 96 ? -40.250 -4.446 63.555 1.00 97.88 96 LEU A CA 1
ATOM 726 C C . LEU A 1 96 ? -39.446 -5.502 62.786 1.00 97.88 96 LEU A C 1
ATOM 728 O O . LEU A 1 96 ? -38.489 -5.141 62.108 1.00 97.88 96 LEU A O 1
ATOM 732 N N . LEU A 1 97 ? -39.854 -6.774 62.831 1.00 97.81 97 LEU A N 1
ATOM 733 C CA . LEU A 1 97 ? -39.244 -7.845 62.036 1.00 97.81 97 LEU A CA 1
ATOM 734 C C . LEU A 1 97 ? -39.439 -7.625 60.528 1.00 97.81 97 LEU A C 1
ATOM 736 O O . LEU A 1 97 ? -38.487 -7.784 59.768 1.00 97.81 97 LEU A O 1
ATOM 740 N N . ALA A 1 98 ? -40.633 -7.201 60.096 1.00 97.44 98 ALA A N 1
ATOM 741 C CA . ALA A 1 98 ? -40.889 -6.852 58.698 1.00 97.44 98 ALA A CA 1
ATOM 742 C C . ALA A 1 98 ? -40.001 -5.684 58.232 1.00 97.44 98 ALA A C 1
ATOM 744 O O . ALA A 1 98 ? -39.305 -5.811 57.230 1.00 97.44 98 ALA A O 1
ATOM 745 N N . LEU A 1 99 ? -39.927 -4.598 59.013 1.00 97.75 99 LEU A N 1
ATOM 746 C CA . LEU A 1 99 ? -39.064 -3.449 58.716 1.00 97.75 99 LEU A CA 1
ATOM 747 C C . LEU A 1 99 ? -37.570 -3.811 58.700 1.00 97.75 99 LEU A C 1
ATOM 749 O O . LEU A 1 99 ? -36.825 -3.273 57.886 1.00 97.75 99 LEU A O 1
ATOM 753 N N . GLN A 1 100 ? -37.114 -4.722 59.566 1.00 97.50 100 GLN A N 1
ATOM 754 C CA . GLN A 1 100 ? -35.741 -5.242 59.516 1.00 97.50 100 GLN A CA 1
ATOM 755 C C . GLN A 1 100 ? -35.484 -6.045 58.232 1.00 97.50 100 GLN A C 1
ATOM 757 O O . GLN A 1 100 ? -34.424 -5.887 57.627 1.00 97.50 100 GLN A O 1
ATOM 762 N N . GLY A 1 101 ? -36.452 -6.854 57.789 1.00 98.00 101 GLY A N 1
ATOM 763 C CA . GLY A 1 101 ? -36.390 -7.568 56.511 1.00 98.00 101 GLY A CA 1
ATOM 764 C C . GLY A 1 101 ? -36.347 -6.625 55.305 1.00 98.00 101 GLY A C 1
ATOM 765 O O . GLY A 1 101 ? -35.481 -6.774 54.444 1.00 98.00 101 GLY A O 1
ATOM 766 N N . ASP A 1 102 ? -37.217 -5.614 55.279 1.00 97.62 102 ASP A N 1
ATOM 767 C CA . ASP A 1 102 ? -37.260 -4.597 54.221 1.00 97.62 102 ASP A CA 1
ATOM 768 C C . ASP A 1 102 ? -35.950 -3.795 54.148 1.00 97.62 102 ASP A C 1
ATOM 770 O O . ASP A 1 102 ? -35.434 -3.547 53.057 1.00 97.62 102 ASP A O 1
ATOM 774 N N . LEU A 1 103 ? -35.371 -3.426 55.299 1.00 97.56 103 LEU A N 1
ATOM 775 C CA . LEU A 1 103 ? -34.079 -2.735 55.372 1.00 97.56 103 LEU A CA 1
ATOM 776 C C . LEU A 1 103 ? -32.915 -3.611 54.893 1.00 97.56 103 LEU A C 1
ATOM 778 O O . LEU A 1 103 ? -32.049 -3.111 54.176 1.00 97.56 103 LEU A O 1
ATOM 782 N N . ALA A 1 104 ? -32.895 -4.899 55.251 1.00 97.38 104 ALA A N 1
ATOM 783 C CA . ALA A 1 104 ? -31.883 -5.838 54.767 1.00 97.38 104 ALA A CA 1
ATOM 784 C C . ALA A 1 104 ? -31.961 -5.995 53.239 1.00 97.38 104 ALA A C 1
ATOM 786 O O . ALA A 1 104 ? -30.969 -5.804 52.542 1.00 97.38 104 ALA A O 1
ATOM 787 N N . HIS A 1 105 ? -33.162 -6.217 52.701 1.00 97.88 105 HIS A N 1
ATOM 788 C CA . HIS A 1 105 ? -33.379 -6.328 51.259 1.00 97.88 105 HIS A CA 1
ATOM 789 C C . HIS A 1 105 ? -33.043 -5.027 50.504 1.00 97.88 105 HIS A C 1
ATOM 791 O O . HIS A 1 105 ? -32.460 -5.075 49.421 1.00 97.88 105 HIS A O 1
ATOM 797 N N . LEU A 1 106 ? -33.349 -3.852 51.068 1.00 98.06 106 LEU A N 1
ATOM 798 C CA . LEU A 1 106 ? -32.960 -2.566 50.479 1.00 98.06 106 LEU A CA 1
ATOM 799 C C . LEU A 1 106 ? -31.434 -2.368 50.483 1.00 98.06 106 LEU A C 1
ATOM 801 O O . LEU A 1 106 ? -30.888 -1.818 49.525 1.00 98.06 106 LEU A O 1
ATOM 805 N N . ASN A 1 107 ? -30.742 -2.823 51.531 1.00 97.81 107 ASN A N 1
ATOM 806 C CA . ASN A 1 107 ? -29.282 -2.812 51.600 1.00 97.81 107 ASN A CA 1
ATOM 807 C C . ASN A 1 107 ? -28.664 -3.720 50.521 1.00 97.81 107 ASN A C 1
ATOM 809 O O . ASN A 1 107 ? -27.782 -3.275 49.786 1.00 97.81 107 ASN A O 1
ATOM 813 N N . ASP A 1 108 ? -29.184 -4.938 50.353 1.00 98.00 108 ASP A N 1
ATOM 814 C CA . ASP A 1 108 ? -28.746 -5.872 49.306 1.00 98.00 108 ASP A CA 1
ATOM 815 C C . ASP A 1 108 ? -28.966 -5.288 47.897 1.00 98.00 108 ASP A C 1
ATOM 817 O O . ASP A 1 108 ? -28.097 -5.386 47.026 1.00 98.00 108 ASP A O 1
ATOM 821 N N . GLN A 1 109 ? -30.095 -4.603 47.671 1.00 98.19 109 GLN A N 1
ATOM 822 C CA . GLN A 1 109 ? -30.351 -3.884 46.420 1.00 98.19 109 GLN A CA 1
ATOM 823 C C . GLN A 1 109 ? -29.361 -2.736 46.183 1.00 98.19 109 GLN A C 1
ATOM 825 O O . GLN A 1 109 ? -28.893 -2.569 45.055 1.00 98.19 109 GLN A O 1
ATOM 830 N N . GLN A 1 110 ? -29.019 -1.951 47.212 1.00 97.88 110 GLN A N 1
ATOM 831 C CA . GLN A 1 110 ? -28.010 -0.894 47.080 1.00 97.88 110 GLN A CA 1
ATOM 832 C C . GLN A 1 110 ? -26.627 -1.464 46.761 1.00 97.88 110 GLN A C 1
ATOM 834 O O . GLN A 1 110 ? -25.948 -0.930 45.883 1.00 97.88 110 GLN A O 1
ATOM 839 N N . GLN A 1 111 ? -26.232 -2.568 47.399 1.00 98.25 111 GLN A N 1
ATOM 840 C CA . GLN A 1 111 ? -24.967 -3.233 47.095 1.00 98.25 111 GLN A CA 1
ATOM 841 C C . GLN A 1 111 ? -24.940 -3.741 45.643 1.00 98.25 111 GLN A C 1
ATOM 843 O O . GLN A 1 111 ? -24.012 -3.422 44.900 1.00 98.25 111 GLN A O 1
ATOM 848 N N . ALA A 1 112 ? -25.992 -4.430 45.189 1.00 98.25 112 ALA A N 1
ATOM 849 C CA . ALA A 1 112 ? -26.090 -4.910 43.810 1.00 98.25 112 ALA A CA 1
ATOM 850 C C . ALA A 1 112 ? -26.099 -3.770 42.767 1.00 98.25 112 ALA A C 1
ATOM 852 O O . ALA A 1 112 ? -25.610 -3.941 41.647 1.00 98.25 112 ALA A O 1
ATOM 853 N N . LEU A 1 113 ? -26.641 -2.594 43.107 1.00 98.38 113 LEU A N 1
ATOM 854 C CA . LEU A 1 113 ? -26.554 -1.399 42.261 1.00 98.38 113 LEU A CA 1
ATOM 855 C C . LEU A 1 113 ? -25.135 -0.815 42.236 1.00 98.38 113 LEU A C 1
ATOM 857 O O . LEU A 1 113 ? -24.649 -0.487 41.155 1.00 98.38 113 LEU A O 1
ATOM 861 N N . ALA A 1 114 ? -24.454 -0.730 43.381 1.00 98.12 114 ALA A N 1
ATOM 862 C CA . ALA A 1 114 ? -23.071 -0.260 43.458 1.00 98.12 114 ALA A CA 1
ATOM 863 C C . ALA A 1 114 ? -22.115 -1.154 42.645 1.00 98.12 114 ALA A C 1
ATOM 865 O O . ALA A 1 114 ? -21.297 -0.646 41.878 1.00 98.12 114 ALA A O 1
ATOM 866 N N . GLU A 1 115 ? -22.275 -2.478 42.733 1.00 98.56 115 GLU A N 1
ATOM 867 C CA . GLU A 1 115 ? -21.520 -3.457 41.940 1.00 98.56 115 GLU A CA 1
ATOM 868 C C . GLU A 1 115 ? -21.754 -3.278 40.428 1.00 98.56 115 GLU A C 1
ATOM 870 O O . GLU A 1 115 ? -20.799 -3.245 39.648 1.00 98.56 115 GLU A O 1
ATOM 875 N N . ARG A 1 116 ? -23.010 -3.072 39.998 1.00 98.56 116 ARG A N 1
ATOM 876 C CA . ARG A 1 116 ? -23.341 -2.791 38.586 1.00 98.56 116 ARG A CA 1
ATOM 877 C C . ARG A 1 116 ? -22.745 -1.477 38.089 1.00 98.56 116 ARG A C 1
ATOM 879 O O . ARG A 1 116 ? -22.238 -1.442 36.971 1.00 98.56 116 ARG A O 1
ATOM 886 N N . VAL A 1 117 ? -22.782 -0.416 38.896 1.00 98.56 117 VAL A N 1
ATOM 887 C CA . VAL A 1 117 ? -22.180 0.883 38.549 1.00 98.56 117 VAL A CA 1
ATOM 888 C C . VAL A 1 117 ? -20.660 0.755 38.421 1.00 98.56 117 VAL A C 1
ATOM 890 O O . VAL A 1 117 ? -20.095 1.240 37.443 1.00 98.56 117 VAL A O 1
ATOM 893 N N . ALA A 1 118 ? -19.998 0.033 39.331 1.00 98.31 118 ALA A N 1
ATOM 894 C CA . ALA A 1 118 ? -18.563 -0.240 39.237 1.00 98.31 118 ALA A CA 1
ATOM 895 C C . ALA A 1 118 ? -18.203 -1.045 37.971 1.00 98.31 118 ALA A C 1
ATOM 897 O O . ALA A 1 118 ? -17.242 -0.713 37.272 1.00 98.31 118 ALA A O 1
ATOM 898 N N . GLN A 1 119 ? -19.001 -2.062 37.623 1.00 98.62 119 GLN A N 1
ATOM 899 C CA . GLN A 1 119 ? -18.816 -2.839 36.394 1.00 98.62 119 GLN A CA 1
ATOM 900 C C . GLN A 1 119 ? -19.034 -1.989 35.130 1.00 98.62 119 GLN A C 1
ATOM 902 O O . GLN A 1 119 ? -18.271 -2.103 34.169 1.00 98.62 119 GLN A O 1
ATOM 907 N N . GLN A 1 120 ? -20.044 -1.113 35.127 1.00 98.44 120 GLN A N 1
ATOM 908 C CA . GLN A 1 120 ? -20.289 -0.177 34.029 1.00 98.44 120 GLN A CA 1
ATOM 909 C C . GLN A 1 120 ? -19.136 0.817 33.868 1.00 98.44 120 GLN A C 1
ATOM 911 O O . GLN A 1 120 ? -18.658 0.980 32.746 1.00 98.44 120 GLN A O 1
ATOM 916 N N . GLN A 1 121 ? -18.632 1.403 34.959 1.00 98.44 121 GLN A N 1
ATOM 917 C CA . GLN A 1 121 ? -17.483 2.309 34.913 1.00 98.44 121 GLN A CA 1
ATOM 918 C C . GLN A 1 121 ? -16.253 1.616 34.314 1.00 98.44 121 GLN A C 1
ATOM 920 O O . GLN A 1 121 ? -15.694 2.103 33.336 1.00 98.44 121 GLN A O 1
ATOM 925 N N . SER A 1 122 ? -15.918 0.412 34.792 1.00 98.44 122 SER A N 1
ATOM 926 C CA . SER A 1 122 ? -14.816 -0.382 34.233 1.00 98.44 122 SER A CA 1
ATOM 927 C C . SER A 1 122 ? -14.995 -0.681 32.735 1.00 98.44 122 SER A C 1
ATOM 929 O O . SER A 1 122 ? -14.020 -0.678 31.981 1.00 98.44 122 SER A O 1
ATOM 931 N N . SER A 1 123 ? -16.234 -0.890 32.270 1.00 98.44 123 SER A N 1
ATOM 932 C CA . SER A 1 123 ? -16.517 -1.083 30.842 1.00 98.44 123 SER A CA 1
ATOM 933 C C . SER A 1 123 ? -16.340 0.194 30.009 1.00 98.44 123 SER A C 1
ATOM 935 O O . SER A 1 123 ? -15.875 0.108 28.872 1.00 98.44 123 SER A O 1
ATOM 937 N N . LEU A 1 124 ? -16.652 1.370 30.568 1.00 98.62 124 LEU A N 1
ATOM 938 C CA . LEU A 1 124 ? -16.423 2.665 29.921 1.00 98.62 124 LEU A CA 1
ATOM 939 C C . LEU A 1 124 ? -14.926 2.962 29.810 1.00 98.62 124 LEU A C 1
ATOM 941 O O . LEU A 1 124 ? -14.461 3.290 28.720 1.00 98.62 124 LEU A O 1
ATOM 945 N N . ASP A 1 125 ? -14.167 2.750 30.887 1.00 98.50 125 ASP A N 1
ATOM 946 C CA . ASP A 1 125 ? -12.712 2.941 30.908 1.00 98.50 125 ASP A CA 1
ATOM 947 C C . ASP A 1 125 ? -12.023 2.036 29.861 1.00 98.50 125 ASP A C 1
ATOM 949 O O . ASP A 1 125 ? -11.157 2.475 29.098 1.00 98.50 125 ASP A O 1
ATOM 953 N N . ALA A 1 126 ? -12.464 0.776 29.750 1.00 98.56 126 ALA A N 1
ATOM 954 C CA . ALA A 1 126 ? -11.968 -0.171 28.749 1.00 98.56 126 ALA A CA 1
ATOM 955 C C . ALA A 1 126 ? -12.340 0.219 27.303 1.00 98.56 126 ALA A C 1
ATOM 957 O O . ALA A 1 126 ? -11.534 0.040 26.384 1.00 98.56 126 ALA A O 1
ATOM 958 N N . LEU A 1 127 ? -13.542 0.762 27.078 1.00 98.50 127 LEU A N 1
ATOM 959 C CA . LEU A 1 127 ? -13.955 1.281 25.771 1.00 98.50 127 LEU A CA 1
ATOM 960 C C . LEU A 1 127 ? -13.167 2.538 25.385 1.00 98.50 127 LEU A C 1
ATOM 962 O O . LEU A 1 127 ? -12.747 2.645 24.232 1.00 98.50 127 LEU A O 1
ATOM 966 N N . GLN A 1 128 ? -12.900 3.440 26.331 1.00 98.69 128 GLN A N 1
ATOM 967 C CA . GLN A 1 128 ? -12.076 4.628 26.108 1.00 98.69 128 GLN A CA 1
ATOM 968 C C . GLN A 1 128 ? -10.641 4.242 25.719 1.00 98.69 128 GLN A C 1
ATOM 970 O O . GLN A 1 128 ? -10.156 4.673 24.673 1.00 98.69 128 GLN A O 1
ATOM 975 N N . ALA A 1 129 ? -9.997 3.343 26.471 1.00 98.56 129 ALA A N 1
ATOM 976 C CA . ALA A 1 129 ? -8.663 2.840 26.133 1.00 98.56 129 ALA A CA 1
ATOM 977 C C . ALA A 1 129 ? -8.618 2.162 24.745 1.00 98.56 129 ALA A C 1
ATOM 979 O O . ALA A 1 129 ? -7.625 2.259 24.012 1.00 98.56 129 ALA A O 1
ATOM 980 N N . ARG A 1 130 ? -9.712 1.498 24.338 1.00 98.69 130 ARG A N 1
ATOM 981 C CA . ARG A 1 130 ? -9.845 0.910 22.998 1.00 98.69 130 ARG A CA 1
ATOM 982 C C . ARG A 1 130 ? -9.998 1.971 21.904 1.00 98.69 130 ARG A C 1
ATOM 984 O O . ARG A 1 130 ? -9.416 1.787 20.837 1.00 98.69 130 ARG A O 1
ATOM 991 N N . LEU A 1 131 ? -10.727 3.061 22.150 1.00 98.62 131 LEU A N 1
ATOM 992 C CA . LEU A 1 131 ? -10.827 4.191 21.219 1.00 98.62 131 LEU A CA 1
ATOM 993 C C . LEU A 1 131 ? -9.464 4.857 21.010 1.00 98.62 131 LEU A C 1
ATOM 995 O O . LEU A 1 131 ? -9.016 4.935 19.870 1.00 98.62 131 LEU A O 1
ATOM 999 N N . GLU A 1 132 ? -8.746 5.199 22.083 1.00 98.69 132 GLU A N 1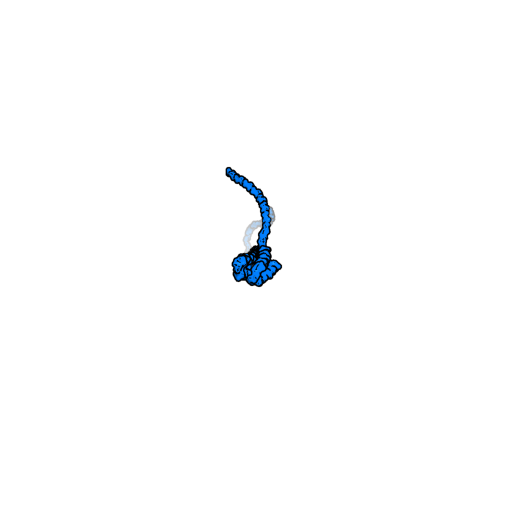
ATOM 1000 C CA . GLU A 1 132 ? -7.388 5.761 21.993 1.00 98.69 132 GLU A CA 1
ATOM 1001 C C . GLU A 1 132 ? -6.426 4.846 21.211 1.00 98.69 132 GLU A C 1
ATOM 1003 O O . GLU A 1 132 ? -5.544 5.308 20.484 1.00 98.69 132 GLU A O 1
ATOM 1008 N N . THR A 1 133 ? -6.585 3.526 21.348 1.00 98.75 133 THR A N 1
ATOM 1009 C CA . THR A 1 133 ? -5.797 2.537 20.599 1.00 98.75 133 THR A CA 1
ATOM 1010 C C . THR A 1 133 ? -6.157 2.533 19.110 1.00 98.75 133 THR A C 1
ATOM 1012 O O . THR A 1 133 ? -5.259 2.515 18.268 1.00 98.75 133 THR A O 1
ATOM 1015 N N . LEU A 1 134 ? -7.449 2.582 18.766 1.00 98.56 134 LEU A N 1
ATOM 1016 C CA . LEU A 1 134 ? -7.914 2.655 17.376 1.00 98.56 134 LEU A CA 1
ATOM 1017 C C . LEU A 1 134 ? -7.513 3.974 16.702 1.00 98.56 134 LEU A C 1
ATOM 1019 O O . LEU A 1 134 ? -7.158 3.971 15.526 1.00 98.56 134 LEU A O 1
ATOM 1023 N N . GLU A 1 135 ? -7.509 5.089 17.432 1.00 98.69 135 GLU A N 1
ATOM 1024 C CA . GLU A 1 135 ? -7.038 6.385 16.932 1.00 98.69 135 GLU A CA 1
ATOM 1025 C C . GLU A 1 135 ? -5.538 6.358 16.615 1.00 98.69 135 GLU A C 1
ATOM 1027 O O . GLU A 1 135 ? -5.138 6.759 15.521 1.00 98.69 135 GLU A O 1
ATOM 1032 N N . LYS A 1 136 ? -4.713 5.786 17.505 1.00 98.56 136 LYS A N 1
ATOM 1033 C CA . LYS A 1 136 ? -3.275 5.564 17.255 1.00 98.56 136 LYS A CA 1
ATOM 1034 C C . LYS A 1 136 ? -3.037 4.656 16.042 1.00 98.56 136 LYS A C 1
ATOM 1036 O O . LYS A 1 136 ? -2.183 4.959 15.212 1.00 98.56 136 LYS A O 1
ATOM 1041 N N . GLN A 1 137 ? -3.812 3.578 15.896 1.00 98.62 137 GLN A N 1
ATOM 1042 C CA . GLN A 1 137 ? -3.745 2.697 14.721 1.00 98.62 137 GLN A CA 1
ATOM 1043 C C . GLN A 1 137 ? -4.156 3.419 13.430 1.00 98.62 137 GLN A C 1
ATOM 1045 O O . GLN A 1 137 ? -3.509 3.246 12.399 1.00 98.62 137 GLN A O 1
ATOM 1050 N N . ARG A 1 138 ? -5.195 4.261 13.479 1.00 98.75 138 ARG A N 1
ATOM 1051 C CA . ARG A 1 138 ? -5.648 5.066 12.338 1.00 98.75 138 ARG A CA 1
ATOM 1052 C C . ARG A 1 138 ? -4.598 6.090 11.905 1.00 98.75 138 ARG A C 1
ATOM 1054 O O . ARG A 1 138 ? -4.399 6.250 10.705 1.00 98.75 138 ARG A O 1
ATOM 1061 N N . ALA A 1 139 ? -3.930 6.750 12.852 1.00 98.62 139 ALA A N 1
ATOM 1062 C CA . ALA A 1 139 ? -2.825 7.663 12.560 1.00 98.62 139 ALA A CA 1
ATOM 1063 C C . ALA A 1 139 ? -1.660 6.925 11.879 1.00 98.62 139 ALA A C 1
ATOM 1065 O O . ALA A 1 139 ? -1.264 7.299 10.780 1.00 98.62 139 ALA A O 1
ATOM 1066 N N . ALA A 1 140 ? -1.213 5.799 12.447 1.00 98.50 140 ALA A N 1
ATOM 1067 C CA . ALA A 1 140 ? -0.142 4.990 11.861 1.00 98.50 140 ALA A CA 1
ATOM 1068 C C . ALA A 1 140 ? -0.476 4.473 10.444 1.00 98.50 140 ALA A C 1
ATOM 1070 O O . ALA A 1 140 ? 0.395 4.445 9.576 1.00 98.50 140 ALA A O 1
ATOM 1071 N N . LEU A 1 141 ? -1.734 4.097 10.180 1.00 98.56 141 LEU A N 1
ATOM 1072 C CA . LEU A 1 141 ? -2.191 3.722 8.835 1.00 98.56 141 LEU A CA 1
ATOM 1073 C C . LEU A 1 141 ? -2.189 4.910 7.859 1.00 98.56 141 LEU A C 1
ATOM 1075 O O . LEU A 1 141 ? -1.871 4.724 6.686 1.00 98.56 141 LEU A O 1
ATOM 1079 N N . ALA A 1 142 ? -2.514 6.123 8.317 1.00 98.62 142 ALA A N 1
ATOM 1080 C CA . ALA A 1 142 ? -2.440 7.325 7.488 1.00 98.62 142 ALA A CA 1
ATOM 1081 C C . ALA A 1 142 ? -0.985 7.660 7.107 1.00 98.62 142 ALA A C 1
ATOM 1083 O O . ALA A 1 142 ? -0.708 7.887 5.930 1.00 98.62 142 ALA A O 1
ATOM 1084 N N . ASP A 1 143 ? -0.053 7.581 8.063 1.00 98.62 143 ASP A N 1
ATOM 1085 C CA . ASP A 1 143 ? 1.386 7.765 7.818 1.00 98.62 143 ASP A CA 1
ATOM 1086 C C . ASP A 1 143 ? 1.940 6.708 6.840 1.00 98.62 143 ASP A C 1
ATOM 1088 O O . ASP A 1 143 ? 2.745 7.011 5.956 1.00 98.62 143 ASP A O 1
ATOM 1092 N N . GLN A 1 144 ? 1.477 5.455 6.947 1.00 98.69 144 GLN A N 1
ATOM 1093 C CA . GLN A 1 144 ? 1.828 4.390 6.001 1.00 98.69 144 GLN A CA 1
ATOM 1094 C C . GLN A 1 144 ? 1.308 4.668 4.583 1.00 98.69 144 GLN A C 1
ATOM 1096 O O . GLN A 1 144 ? 2.031 4.412 3.618 1.00 98.69 144 GLN A O 1
ATOM 1101 N N . LEU A 1 145 ? 0.090 5.200 4.435 1.00 98.69 145 LEU A N 1
ATOM 1102 C CA . LEU A 1 145 ? -0.473 5.556 3.128 1.00 98.69 145 LEU A CA 1
ATOM 1103 C C . LEU A 1 145 ? 0.266 6.737 2.480 1.00 98.69 145 LEU A C 1
ATOM 1105 O O . LEU A 1 145 ? 0.579 6.665 1.294 1.00 98.69 145 LEU A O 1
ATOM 1109 N N . ASP A 1 146 ? 0.614 7.775 3.245 1.00 98.69 146 ASP A N 1
ATOM 1110 C CA . ASP A 1 146 ? 1.441 8.896 2.769 1.00 98.69 146 ASP A CA 1
ATOM 1111 C C . ASP A 1 146 ? 2.850 8.431 2.344 1.00 98.69 146 ASP A C 1
ATOM 1113 O O . ASP A 1 146 ? 3.343 8.798 1.275 1.00 98.69 146 ASP A O 1
ATOM 1117 N N . SER A 1 147 ? 3.471 7.536 3.122 1.00 98.56 147 SER A N 1
ATOM 1118 C CA . SER A 1 147 ? 4.750 6.914 2.758 1.00 98.56 147 SER A CA 1
ATOM 1119 C C . SER A 1 147 ? 4.659 6.089 1.467 1.00 98.56 147 SER A C 1
ATOM 1121 O O . SER A 1 147 ? 5.566 6.143 0.633 1.00 98.56 147 SER A O 1
ATOM 1123 N N . LEU A 1 148 ? 3.569 5.340 1.268 1.00 98.62 148 LEU A N 1
ATOM 1124 C CA . LEU A 1 148 ? 3.339 4.570 0.043 1.00 98.62 148 LEU A CA 1
ATOM 1125 C C . LEU A 1 148 ? 3.088 5.469 -1.174 1.00 98.62 148 LEU A C 1
ATOM 1127 O O . LEU A 1 148 ? 3.636 5.176 -2.233 1.00 98.62 148 LEU A O 1
ATOM 1131 N N . ALA A 1 149 ? 2.345 6.570 -1.023 1.00 98.62 149 ALA A N 1
ATOM 1132 C CA . ALA A 1 149 ? 2.136 7.551 -2.090 1.00 98.62 149 ALA A CA 1
ATOM 1133 C C . ALA A 1 149 ? 3.471 8.154 -2.562 1.00 98.62 149 ALA A C 1
ATOM 1135 O O . ALA A 1 149 ? 3.824 8.032 -3.731 1.00 98.62 149 ALA A O 1
ATOM 1136 N N . LYS A 1 150 ? 4.296 8.653 -1.630 1.00 98.50 150 LYS A N 1
ATOM 1137 C CA . LYS A 1 150 ? 5.636 9.197 -1.932 1.00 98.50 150 LYS A CA 1
ATOM 1138 C C . LYS A 1 150 ? 6.563 8.184 -2.610 1.00 98.50 150 LYS A C 1
ATOM 1140 O O . LYS A 1 150 ? 7.398 8.551 -3.435 1.00 98.50 150 LYS A O 1
ATOM 1145 N N . ARG A 1 151 ? 6.440 6.898 -2.261 1.00 98.69 151 ARG A N 1
ATOM 1146 C CA . ARG A 1 151 ? 7.190 5.810 -2.911 1.00 98.69 151 ARG A CA 1
ATOM 1147 C C . ARG A 1 151 ? 6.693 5.512 -4.325 1.00 98.69 151 ARG A C 1
ATOM 1149 O O . ARG A 1 151 ? 7.512 5.110 -5.145 1.00 98.69 151 ARG A O 1
ATOM 1156 N N . LEU A 1 152 ? 5.401 5.694 -4.599 1.00 98.69 152 LEU A N 1
ATOM 1157 C CA . LEU A 1 152 ? 4.829 5.552 -5.936 1.00 98.69 152 LEU A CA 1
ATOM 1158 C C . LEU A 1 152 ? 5.292 6.700 -6.843 1.00 98.69 152 LEU A C 1
ATOM 1160 O O . LEU A 1 152 ? 5.859 6.427 -7.895 1.00 98.69 152 LEU A O 1
ATOM 1164 N N . ASP A 1 153 ? 5.204 7.951 -6.375 1.00 98.56 153 ASP A N 1
ATOM 1165 C CA . ASP A 1 153 ? 5.698 9.130 -7.108 1.00 98.56 153 ASP A CA 1
ATOM 1166 C C . ASP A 1 153 ? 7.189 8.990 -7.481 1.00 98.56 153 ASP A C 1
ATOM 1168 O O . ASP A 1 153 ? 7.608 9.273 -8.606 1.00 98.56 153 ASP A O 1
ATOM 1172 N N . ALA A 1 154 ? 8.011 8.507 -6.539 1.00 98.31 154 ALA A N 1
ATOM 1173 C CA . ALA A 1 154 ? 9.431 8.250 -6.774 1.00 98.31 154 ALA A CA 1
ATOM 1174 C C . ALA A 1 154 ? 9.677 7.095 -7.766 1.00 98.31 154 ALA A C 1
ATOM 1176 O O . ALA A 1 154 ? 10.620 7.156 -8.561 1.00 98.31 154 ALA A O 1
ATOM 1177 N N . ALA A 1 155 ? 8.839 6.052 -7.740 1.00 98.38 155 ALA A N 1
ATOM 1178 C CA . ALA A 1 155 ? 8.905 4.951 -8.695 1.00 98.38 155 ALA A CA 1
ATOM 1179 C C . ALA A 1 155 ? 8.561 5.425 -10.116 1.00 98.38 155 ALA A C 1
ATOM 1181 O O . ALA A 1 155 ? 9.338 5.160 -11.034 1.00 98.38 155 ALA A O 1
ATOM 1182 N N . ASP A 1 156 ? 7.485 6.195 -10.288 1.00 98.44 156 ASP A N 1
ATOM 1183 C CA . ASP A 1 156 ? 7.081 6.759 -11.581 1.00 98.44 156 ASP A CA 1
ATOM 1184 C C . ASP A 1 156 ? 8.153 7.703 -12.151 1.00 98.44 156 ASP A C 1
ATOM 1186 O O . ASP A 1 156 ? 8.520 7.597 -13.324 1.00 98.44 156 ASP A O 1
ATOM 1190 N N . ALA A 1 157 ? 8.755 8.554 -11.311 1.00 98.44 157 ALA A N 1
ATOM 1191 C CA . ALA A 1 157 ? 9.890 9.389 -11.707 1.00 98.44 157 ALA A CA 1
ATOM 1192 C C . ALA A 1 157 ? 11.099 8.551 -12.180 1.00 98.44 157 ALA A C 1
ATOM 1194 O O . ALA A 1 157 ? 11.734 8.882 -13.186 1.00 98.44 157 ALA A O 1
ATOM 1195 N N . SER A 1 158 ? 11.402 7.440 -11.496 1.00 98.25 158 SER A N 1
ATOM 1196 C CA . SER A 1 158 ? 12.475 6.520 -11.905 1.00 98.25 158 SER A CA 1
ATOM 1197 C C . SER A 1 158 ? 12.167 5.783 -13.214 1.00 98.25 158 SER A C 1
ATOM 1199 O O . SER A 1 158 ? 13.064 5.612 -14.040 1.00 98.25 158 SER A O 1
ATOM 1201 N N . ALA A 1 159 ? 10.906 5.406 -13.445 1.00 98.38 159 ALA A N 1
ATOM 1202 C CA . ALA A 1 159 ? 10.463 4.746 -14.668 1.00 98.38 159 ALA A CA 1
ATOM 1203 C C . ALA A 1 159 ? 10.546 5.698 -15.871 1.00 98.38 159 ALA A C 1
ATOM 1205 O O . ALA A 1 159 ? 11.088 5.330 -16.914 1.00 98.38 159 ALA A O 1
ATOM 1206 N N . ALA A 1 160 ? 10.111 6.951 -15.698 1.00 98.44 160 ALA A N 1
ATOM 1207 C CA . ALA A 1 160 ? 10.257 7.999 -16.704 1.00 98.44 160 ALA A CA 1
ATOM 1208 C C . ALA A 1 160 ? 11.736 8.270 -17.041 1.00 98.44 160 ALA A C 1
ATOM 1210 O O . ALA A 1 160 ? 12.096 8.383 -18.215 1.00 98.44 160 ALA A O 1
ATOM 1211 N N . HIS A 1 161 ? 12.616 8.308 -16.032 1.00 98.31 161 HIS A N 1
ATOM 1212 C CA . HIS A 1 161 ? 14.057 8.445 -16.254 1.00 98.31 161 HIS A CA 1
ATOM 1213 C C . HIS A 1 161 ? 14.647 7.244 -17.014 1.00 98.31 161 HIS A C 1
ATOM 1215 O O . HIS A 1 161 ? 15.387 7.442 -17.976 1.00 98.31 161 HIS A O 1
ATOM 1221 N N . ALA A 1 162 ? 14.284 6.012 -16.643 1.00 98.25 162 ALA A N 1
ATOM 1222 C CA . ALA A 1 162 ? 14.729 4.796 -17.327 1.00 98.25 162 ALA A CA 1
ATOM 1223 C C . ALA A 1 162 ? 14.245 4.723 -18.789 1.00 98.25 162 ALA A C 1
ATOM 1225 O O . ALA A 1 162 ? 14.981 4.279 -19.669 1.00 98.25 162 ALA A O 1
ATOM 1226 N N . GLN A 1 163 ? 13.032 5.202 -19.079 1.00 98.50 163 GLN A N 1
ATOM 1227 C CA . GLN A 1 163 ? 12.526 5.292 -20.449 1.00 98.50 163 GLN A CA 1
ATOM 1228 C C . GLN A 1 163 ? 13.290 6.344 -21.270 1.00 98.50 163 GLN A C 1
ATOM 1230 O O . GLN A 1 163 ? 13.624 6.097 -22.431 1.00 98.50 163 GLN A O 1
ATOM 1235 N N . ALA A 1 164 ? 13.617 7.493 -20.670 1.00 98.38 164 ALA A N 1
ATOM 1236 C CA . ALA A 1 164 ? 14.415 8.531 -21.318 1.00 98.38 164 ALA A CA 1
ATOM 1237 C C . ALA A 1 164 ? 15.853 8.064 -21.615 1.00 98.38 164 ALA A C 1
ATOM 1239 O O . ALA A 1 164 ? 16.356 8.301 -22.716 1.00 98.38 164 ALA A O 1
ATOM 1240 N N . THR A 1 165 ? 16.506 7.358 -20.684 1.00 98.38 165 THR A N 1
ATOM 1241 C CA . THR A 1 165 ? 17.853 6.806 -20.915 1.00 98.38 165 THR A CA 1
ATOM 1242 C C . THR A 1 165 ? 17.846 5.682 -21.948 1.00 98.38 165 THR A C 1
ATOM 1244 O O . THR A 1 165 ? 18.745 5.645 -22.784 1.00 98.38 165 THR A O 1
ATOM 1247 N N . ALA A 1 166 ? 16.818 4.826 -21.978 1.00 98.06 166 ALA A N 1
ATOM 1248 C CA . ALA A 1 166 ? 16.657 3.813 -23.022 1.00 98.06 166 ALA A CA 1
ATOM 1249 C C . ALA A 1 166 ? 16.495 4.434 -24.424 1.00 98.06 166 ALA A C 1
ATOM 1251 O O . ALA A 1 166 ? 17.146 3.992 -25.371 1.00 98.06 166 ALA A O 1
ATOM 1252 N N . ALA A 1 167 ? 15.688 5.493 -24.564 1.00 98.25 167 ALA A N 1
ATOM 1253 C CA . ALA A 1 167 ? 15.513 6.204 -25.834 1.00 98.25 167 ALA A CA 1
ATOM 1254 C C . ALA A 1 167 ? 16.796 6.930 -26.291 1.00 98.25 167 ALA A C 1
ATOM 1256 O O . ALA A 1 167 ? 17.157 6.886 -27.472 1.00 98.25 167 ALA A O 1
ATOM 1257 N N . ALA A 1 168 ? 17.516 7.559 -25.356 1.00 98.00 168 ALA A N 1
ATOM 1258 C CA . ALA A 1 168 ? 18.810 8.180 -25.629 1.00 98.00 168 ALA A CA 1
ATOM 1259 C C . ALA A 1 168 ? 19.857 7.142 -26.067 1.00 98.00 168 ALA A C 1
ATOM 1261 O O . ALA A 1 168 ? 20.553 7.355 -27.058 1.00 98.00 168 ALA A O 1
ATOM 1262 N N . LEU A 1 169 ? 19.918 5.993 -25.383 1.00 98.06 169 LEU A N 1
ATOM 1263 C CA . LEU A 1 169 ? 20.817 4.896 -25.730 1.00 98.06 169 LEU A CA 1
ATOM 1264 C C . LEU A 1 169 ? 20.491 4.337 -27.120 1.00 98.06 169 LEU A C 1
ATOM 1266 O O . LEU A 1 169 ? 21.389 4.257 -27.950 1.00 98.06 169 LEU A O 1
ATOM 1270 N N . GLN A 1 170 ? 19.223 4.043 -27.425 1.00 98.19 170 GLN A N 1
ATOM 1271 C CA . GLN A 1 170 ? 18.811 3.583 -28.759 1.00 98.19 170 GLN A CA 1
ATOM 1272 C C . GLN A 1 170 ? 19.238 4.564 -29.865 1.00 98.19 170 GLN A C 1
ATOM 1274 O O . GLN A 1 170 ? 19.702 4.143 -30.923 1.00 98.19 170 GLN A O 1
ATOM 1279 N N . THR A 1 171 ? 19.125 5.871 -29.612 1.00 97.69 171 THR A N 1
ATOM 1280 C CA . THR A 1 171 ? 19.567 6.911 -30.555 1.00 97.69 171 THR A CA 1
ATOM 1281 C C . THR A 1 171 ? 21.087 6.891 -30.741 1.00 97.69 171 THR A C 1
ATOM 1283 O O . THR A 1 171 ? 21.561 6.970 -31.872 1.00 97.69 171 THR A O 1
ATOM 1286 N N . ALA A 1 172 ? 21.853 6.731 -29.657 1.00 97.00 172 ALA A N 1
ATOM 1287 C CA . ALA A 1 172 ? 23.309 6.623 -29.706 1.00 97.00 172 ALA A CA 1
ATOM 1288 C C . ALA A 1 172 ? 23.777 5.382 -30.490 1.00 97.00 172 ALA A C 1
ATOM 1290 O O . ALA A 1 172 ? 24.639 5.513 -31.353 1.00 97.00 172 ALA A O 1
ATOM 1291 N N . TRP A 1 173 ? 23.156 4.213 -30.279 1.00 96.69 173 TRP A N 1
ATOM 1292 C CA . TRP A 1 173 ? 23.457 2.993 -31.045 1.00 96.69 173 TRP A CA 1
ATOM 1293 C C . TRP A 1 173 ? 23.219 3.176 -32.548 1.00 96.69 173 TRP A C 1
ATOM 1295 O O . TRP A 1 173 ? 24.048 2.764 -33.351 1.00 96.69 173 TRP A O 1
ATOM 1305 N N . GLN A 1 174 ? 22.123 3.829 -32.946 1.00 95.50 174 GLN A N 1
ATOM 1306 C CA . GLN A 1 174 ? 21.847 4.106 -34.363 1.00 95.50 174 GLN A CA 1
ATOM 1307 C C . GLN A 1 174 ? 22.846 5.103 -34.977 1.00 95.50 174 GLN A C 1
ATOM 1309 O O . GLN A 1 174 ? 23.216 4.966 -36.142 1.00 95.50 174 GLN A O 1
ATOM 1314 N N . GLN A 1 175 ? 23.323 6.085 -34.204 1.00 94.44 175 GLN A N 1
ATOM 1315 C CA . GLN A 1 175 ? 24.382 7.004 -34.641 1.00 94.44 175 GLN A CA 1
ATOM 1316 C C . GLN A 1 175 ? 25.744 6.306 -34.763 1.00 94.44 175 GLN A C 1
ATOM 1318 O O . GLN A 1 175 ? 26.473 6.548 -35.727 1.00 94.44 175 GLN A O 1
ATOM 1323 N N . GLU A 1 176 ? 26.088 5.431 -33.817 1.00 95.44 176 GLU A N 1
ATOM 1324 C CA . GLU A 1 176 ? 27.320 4.639 -33.844 1.00 95.44 176 GLU A CA 1
ATOM 1325 C C . GLU A 1 176 ? 27.316 3.653 -35.018 1.00 95.44 176 GLU A C 1
ATOM 1327 O O . GLU A 1 176 ? 28.272 3.621 -35.789 1.00 95.44 176 GLU A O 1
ATOM 1332 N N . GLU A 1 177 ? 26.213 2.935 -35.239 1.00 93.69 177 GLU A N 1
ATOM 1333 C CA . GLU A 1 177 ? 26.044 2.026 -36.375 1.00 93.69 177 GLU A CA 1
ATOM 1334 C C . GLU A 1 177 ? 26.172 2.762 -37.720 1.00 93.69 177 GLU A C 1
ATOM 1336 O O . GLU A 1 177 ? 26.943 2.334 -38.582 1.00 93.69 177 GLU A O 1
ATOM 1341 N N . ALA A 1 178 ? 25.519 3.919 -37.881 1.00 89.62 178 ALA A N 1
ATOM 1342 C CA . ALA A 1 178 ? 25.671 4.757 -39.073 1.00 89.62 178 ALA A CA 1
ATOM 1343 C C . ALA A 1 178 ? 27.117 5.261 -39.263 1.00 89.62 178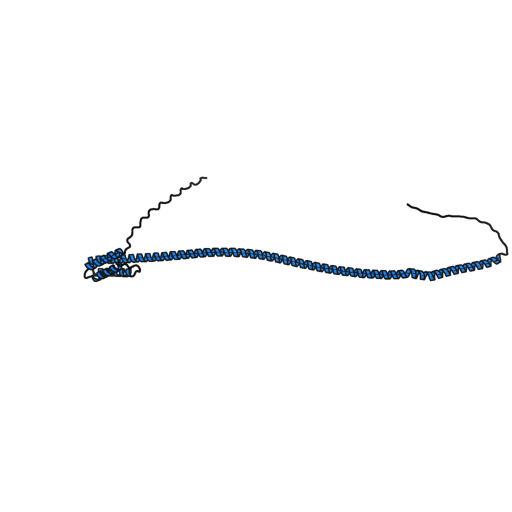 ALA A C 1
ATOM 1345 O O . ALA A 1 178 ? 27.617 5.317 -40.389 1.00 89.62 178 ALA A O 1
ATOM 1346 N N . THR A 1 179 ? 27.817 5.587 -38.172 1.00 91.62 179 THR A N 1
ATOM 1347 C CA . THR A 1 179 ? 29.226 6.017 -38.203 1.00 91.62 179 THR A CA 1
ATOM 1348 C C . THR A 1 179 ? 30.148 4.872 -38.625 1.00 91.62 179 THR A C 1
ATOM 1350 O O . THR A 1 179 ? 31.014 5.061 -39.481 1.00 91.62 179 THR A O 1
ATOM 1353 N N . ILE A 1 180 ? 29.936 3.668 -38.087 1.00 92.31 180 ILE A N 1
ATOM 1354 C CA . ILE A 1 180 ? 30.681 2.459 -38.452 1.00 92.31 180 ILE A CA 1
ATOM 1355 C C . ILE A 1 180 ? 30.446 2.111 -39.927 1.00 92.31 180 ILE A C 1
ATOM 1357 O O . ILE A 1 180 ? 31.413 1.867 -40.648 1.00 92.31 180 ILE A O 1
ATOM 1361 N N . GLN A 1 181 ? 29.199 2.150 -40.409 1.00 89.38 181 GLN A N 1
ATOM 1362 C CA . GLN A 1 181 ? 28.877 1.933 -41.825 1.00 89.38 181 GLN A CA 1
ATOM 1363 C C . GLN A 1 181 ? 29.581 2.962 -42.728 1.00 89.38 181 GLN A C 1
ATOM 1365 O O . GLN A 1 181 ? 30.212 2.586 -43.718 1.00 89.38 181 GLN A O 1
ATOM 1370 N N . ALA A 1 182 ? 29.563 4.248 -42.360 1.00 87.75 182 ALA A N 1
ATOM 1371 C CA . ALA A 1 182 ? 30.257 5.299 -43.105 1.00 87.75 182 ALA A CA 1
ATOM 1372 C C . ALA A 1 182 ? 31.785 5.088 -43.146 1.00 87.75 182 ALA A C 1
ATOM 1374 O O . ALA A 1 182 ? 32.403 5.280 -44.195 1.00 87.75 182 ALA A O 1
ATOM 1375 N N . MET A 1 183 ? 32.400 4.652 -42.040 1.00 90.50 183 MET A N 1
ATOM 1376 C CA . MET A 1 183 ? 33.827 4.304 -41.998 1.00 90.50 183 MET A CA 1
ATOM 1377 C C . MET A 1 183 ? 34.147 3.074 -42.860 1.00 90.50 183 MET A C 1
ATOM 1379 O O . MET A 1 183 ? 35.128 3.091 -43.601 1.00 90.50 183 MET A O 1
ATOM 1383 N N . GLN A 1 184 ? 33.314 2.028 -42.824 1.00 91.69 184 GLN A N 1
ATOM 1384 C CA . GLN A 1 184 ? 33.486 0.843 -43.674 1.00 91.69 184 GLN A CA 1
ATOM 1385 C C . GLN A 1 184 ? 33.418 1.202 -45.166 1.00 91.69 184 GLN A C 1
ATOM 1387 O O . GLN A 1 184 ? 34.278 0.774 -45.936 1.00 91.69 184 GLN A O 1
ATOM 1392 N N . MET A 1 185 ? 32.461 2.047 -45.571 1.00 89.50 185 MET A N 1
ATOM 1393 C CA . MET A 1 185 ? 32.379 2.550 -46.948 1.00 89.50 185 MET A CA 1
ATOM 1394 C C . MET A 1 185 ? 33.650 3.307 -47.359 1.00 89.50 185 MET A C 1
ATOM 1396 O O . MET A 1 185 ? 34.192 3.038 -48.430 1.00 89.50 185 MET A O 1
ATOM 1400 N N . GLN A 1 186 ? 34.174 4.196 -46.507 1.00 90.69 186 GLN A N 1
ATOM 1401 C CA . GLN A 1 186 ? 35.422 4.926 -46.782 1.00 90.69 186 GLN A CA 1
ATOM 1402 C C . GLN A 1 186 ? 36.621 3.985 -46.965 1.00 90.69 186 GLN A C 1
ATOM 1404 O O . GLN A 1 186 ? 37.397 4.163 -47.903 1.00 90.69 186 GLN A O 1
ATOM 1409 N N . VAL A 1 187 ? 36.759 2.962 -46.113 1.00 93.88 187 VAL A N 1
ATOM 1410 C CA . VAL A 1 187 ? 37.840 1.965 -46.216 1.00 93.88 187 VAL A CA 1
ATOM 1411 C C . VAL A 1 187 ? 37.762 1.190 -47.534 1.00 93.88 187 VAL A C 1
ATOM 1413 O O . VAL A 1 187 ? 38.786 1.020 -48.196 1.00 93.88 187 VAL A O 1
ATOM 1416 N N . VAL A 1 188 ? 36.569 0.768 -47.964 1.00 93.50 188 VAL A N 1
ATOM 1417 C CA . VAL A 1 188 ? 36.410 0.024 -49.226 1.00 93.50 188 VAL A CA 1
ATOM 1418 C C . VAL A 1 188 ? 36.636 0.918 -50.453 1.00 93.50 188 VAL A C 1
ATOM 1420 O O . VAL A 1 188 ? 37.262 0.472 -51.415 1.00 93.50 188 VAL A O 1
ATOM 1423 N N . VAL A 1 189 ? 36.235 2.197 -50.415 1.00 92.88 189 VAL A N 1
ATOM 1424 C CA . VAL A 1 189 ? 36.582 3.176 -51.467 1.00 92.88 189 VAL A CA 1
ATOM 1425 C C . VAL A 1 189 ? 38.100 3.385 -51.549 1.00 92.88 189 VAL A C 1
ATOM 1427 O O . VAL A 1 189 ? 38.664 3.330 -52.641 1.00 92.88 189 VAL A O 1
ATOM 1430 N N . LEU A 1 190 ? 38.788 3.550 -50.413 1.00 94.06 190 LEU A N 1
ATOM 1431 C CA . LEU A 1 190 ? 40.253 3.664 -50.365 1.00 94.06 190 LEU A CA 1
ATOM 1432 C C . LEU A 1 190 ? 40.945 2.415 -50.932 1.00 94.06 190 LEU A C 1
ATOM 1434 O O . LEU A 1 190 ? 41.869 2.542 -51.733 1.00 94.06 190 LEU A O 1
ATOM 1438 N N . GLN A 1 191 ? 40.470 1.216 -50.584 1.00 95.06 191 GLN A N 1
ATOM 1439 C CA . GLN A 1 191 ? 40.984 -0.046 -51.122 1.00 95.06 191 GLN A CA 1
ATOM 1440 C C . GLN A 1 191 ? 40.789 -0.148 -52.647 1.00 95.06 191 GLN A C 1
ATOM 1442 O O . GLN A 1 191 ? 41.697 -0.583 -53.362 1.00 95.06 191 GLN A O 1
ATOM 1447 N N . ALA A 1 192 ? 39.635 0.287 -53.166 1.00 94.44 192 ALA A N 1
ATOM 1448 C CA . ALA A 1 192 ? 39.378 0.338 -54.603 1.00 94.44 192 ALA A CA 1
ATOM 1449 C C . ALA A 1 192 ? 40.350 1.302 -55.310 1.00 94.44 192 ALA A C 1
ATOM 1451 O O . ALA A 1 192 ? 41.027 0.900 -56.259 1.00 94.44 192 ALA A O 1
ATOM 1452 N N . LEU A 1 193 ? 40.505 2.530 -54.803 1.00 94.75 193 LEU A N 1
ATOM 1453 C CA . LEU A 1 193 ? 41.442 3.529 -55.336 1.00 94.75 193 LEU A CA 1
ATOM 1454 C C . LEU A 1 193 ? 42.903 3.048 -55.296 1.00 94.75 193 LEU A C 1
ATOM 1456 O O . LEU A 1 193 ? 43.652 3.270 -56.252 1.00 94.75 193 LEU A O 1
ATOM 1460 N N . GLU A 1 194 ? 43.311 2.354 -54.231 1.00 96.38 194 GLU A N 1
ATOM 1461 C CA . GLU A 1 194 ? 44.650 1.769 -54.104 1.00 96.38 194 GLU A CA 1
ATOM 1462 C C . GLU A 1 194 ? 44.889 0.678 -55.163 1.00 96.38 194 GLU A C 1
ATOM 1464 O O . GLU A 1 194 ? 45.913 0.693 -55.852 1.00 96.38 194 GLU A O 1
ATOM 1469 N N . SER A 1 195 ? 43.926 -0.235 -55.351 1.00 96.00 195 SER A N 1
ATOM 1470 C CA . SER A 1 195 ? 44.012 -1.276 -56.387 1.00 96.00 195 SER A CA 1
ATOM 1471 C C . SER A 1 195 ? 44.046 -0.689 -57.804 1.00 96.00 195 SER A C 1
ATOM 1473 O O . SER A 1 195 ? 44.890 -1.085 -58.606 1.00 96.00 195 SER A O 1
ATOM 1475 N N . LEU A 1 196 ? 43.247 0.343 -58.097 1.00 95.88 196 LEU A N 1
ATOM 1476 C CA . LEU A 1 196 ? 43.311 1.052 -59.379 1.00 95.88 196 LEU A CA 1
ATOM 1477 C C . LEU A 1 196 ? 44.666 1.728 -59.592 1.00 95.88 196 LEU A C 1
ATOM 1479 O O . LEU A 1 196 ? 45.248 1.629 -60.671 1.00 95.88 196 LEU A O 1
ATOM 1483 N N . THR A 1 197 ? 45.219 2.355 -58.555 1.00 96.12 197 THR A N 1
ATOM 1484 C CA . THR A 1 197 ? 46.546 2.981 -58.622 1.00 96.12 197 THR A CA 1
ATOM 1485 C C . THR A 1 197 ? 47.634 1.941 -58.913 1.00 96.12 197 THR A C 1
ATOM 1487 O O . THR A 1 197 ? 48.487 2.173 -59.771 1.00 96.12 197 THR A O 1
ATOM 1490 N N . ARG A 1 198 ? 47.570 0.752 -58.291 1.00 96.94 198 ARG A N 1
ATOM 1491 C CA . ARG A 1 198 ? 48.459 -0.375 -58.625 1.00 96.94 198 ARG A CA 1
ATOM 1492 C C . ARG A 1 198 ? 48.260 -0.879 -60.055 1.00 96.94 198 ARG A C 1
ATOM 1494 O O . ARG A 1 198 ? 49.255 -1.091 -60.747 1.00 96.94 198 ARG A O 1
ATOM 1501 N N . ALA A 1 199 ? 47.018 -1.022 -60.524 1.00 95.62 199 ALA A N 1
ATOM 1502 C CA . ALA A 1 199 ? 46.720 -1.449 -61.892 1.00 95.62 199 ALA A CA 1
ATOM 1503 C C . ALA A 1 199 ? 47.392 -0.535 -62.933 1.00 95.62 199 ALA A C 1
ATOM 1505 O O . ALA A 1 199 ? 48.059 -1.027 -63.841 1.00 95.62 199 ALA A O 1
ATOM 1506 N N . ARG A 1 200 ? 47.307 0.791 -62.752 1.00 95.00 200 ARG A N 1
ATOM 1507 C CA . ARG A 1 200 ? 47.956 1.790 -63.626 1.00 95.00 200 ARG A CA 1
ATOM 1508 C C . ARG A 1 200 ? 49.473 1.614 -63.697 1.00 95.00 200 ARG A C 1
ATOM 1510 O O . ARG A 1 200 ? 50.044 1.630 -64.785 1.00 95.00 200 ARG A O 1
ATOM 1517 N N . VAL A 1 201 ? 50.125 1.427 -62.547 1.00 96.19 201 VAL A N 1
ATOM 1518 C CA . VAL A 1 201 ? 51.581 1.209 -62.477 1.00 96.19 201 VAL A CA 1
ATOM 1519 C C . VAL A 1 201 ? 51.971 -0.097 -63.176 1.00 96.19 201 VAL A C 1
ATOM 1521 O O . VAL A 1 201 ? 52.947 -0.121 -63.923 1.00 96.19 201 VAL A O 1
ATOM 1524 N N . LEU A 1 202 ? 51.193 -1.166 -62.991 1.00 95.62 202 LEU A N 1
ATOM 1525 C CA . LEU A 1 202 ? 51.435 -2.465 -63.626 1.00 95.62 202 LEU A CA 1
ATOM 1526 C C . LEU A 1 202 ? 51.251 -2.420 -65.150 1.00 95.62 202 LEU A C 1
ATOM 1528 O O . LEU A 1 202 ? 52.051 -3.030 -65.859 1.00 95.62 202 LEU A O 1
ATOM 1532 N N . ILE A 1 203 ? 50.274 -1.658 -65.659 1.00 93.75 203 ILE A N 1
ATOM 1533 C CA . ILE A 1 203 ? 50.112 -1.391 -67.101 1.00 93.75 203 ILE A CA 1
ATOM 1534 C C . ILE A 1 203 ? 51.353 -0.676 -67.655 1.00 93.75 203 ILE A C 1
ATOM 1536 O O . ILE A 1 203 ? 51.925 -1.126 -68.644 1.00 93.75 203 ILE A O 1
ATOM 1540 N N . GLY A 1 204 ? 51.846 0.370 -66.979 1.00 92.44 204 GLY A N 1
ATOM 1541 C CA . GLY A 1 204 ? 53.086 1.057 -67.374 1.00 92.44 204 GLY A CA 1
ATOM 1542 C C . GLY A 1 204 ? 54.332 0.155 -67.348 1.00 92.44 204 GLY A C 1
ATOM 1543 O O . GLY A 1 204 ? 55.251 0.319 -68.150 1.00 92.44 204 GLY A O 1
ATOM 1544 N N . GLN A 1 205 ? 54.347 -0.855 -66.476 1.00 95.00 205 GLN A N 1
ATOM 1545 C CA . GLN A 1 205 ? 55.377 -1.902 -66.420 1.00 95.00 205 GLN A CA 1
ATOM 1546 C C . GLN A 1 205 ? 55.140 -3.056 -67.416 1.00 95.00 205 GLN A C 1
ATOM 1548 O O . GLN A 1 205 ? 55.862 -4.050 -67.372 1.00 95.00 205 GLN A O 1
ATOM 1553 N N . HIS A 1 206 ? 54.152 -2.939 -68.313 1.00 91.06 206 HIS A N 1
ATOM 1554 C CA . HIS A 1 206 ? 53.745 -3.958 -69.292 1.00 91.06 206 HIS A CA 1
ATOM 1555 C C . HIS A 1 206 ? 53.297 -5.295 -68.660 1.00 91.06 206 HIS A C 1
ATOM 1557 O O . HIS A 1 206 ? 53.245 -6.332 -69.323 1.00 91.06 206 HIS A O 1
ATOM 1563 N N . ASN A 1 207 ? 52.934 -5.291 -67.373 1.00 94.06 207 ASN A N 1
ATOM 1564 C CA . ASN A 1 207 ? 52.517 -6.473 -66.621 1.00 94.06 207 ASN A CA 1
ATOM 1565 C C . ASN A 1 207 ? 50.983 -6.588 -66.571 1.00 94.06 207 ASN A C 1
ATOM 1567 O O . ASN A 1 207 ? 50.346 -6.550 -65.514 1.00 94.06 207 ASN A O 1
ATOM 1571 N N . ASN A 1 208 ? 50.386 -6.722 -67.758 1.00 90.50 208 ASN A N 1
ATOM 1572 C CA . ASN A 1 208 ? 48.934 -6.660 -67.959 1.00 90.50 208 ASN A CA 1
ATOM 1573 C C . ASN A 1 208 ? 48.166 -7.769 -67.209 1.00 90.50 208 ASN A C 1
ATOM 1575 O O . ASN A 1 208 ? 47.015 -7.565 -66.829 1.00 90.50 208 ASN A O 1
ATOM 1579 N N . GLY A 1 209 ? 48.800 -8.920 -66.948 1.00 90.56 209 GLY A N 1
ATOM 1580 C CA . GLY A 1 209 ? 48.200 -10.015 -66.178 1.00 90.56 209 GLY A CA 1
ATOM 1581 C C . GLY A 1 209 ? 47.997 -9.671 -64.698 1.00 90.56 209 GLY A C 1
ATOM 1582 O O . GLY A 1 209 ? 46.924 -9.920 -64.151 1.00 90.56 209 GLY A O 1
ATOM 1583 N N . LEU A 1 210 ? 48.988 -9.038 -64.054 1.00 93.00 210 LEU A N 1
ATOM 1584 C CA . LEU A 1 210 ? 48.817 -8.538 -62.686 1.00 93.00 210 LEU A CA 1
ATOM 1585 C C . LEU A 1 210 ? 47.894 -7.312 -62.642 1.00 93.00 210 LEU A C 1
ATOM 1587 O O . LEU A 1 210 ? 47.121 -7.179 -61.696 1.00 93.00 210 LEU A O 1
ATOM 1591 N N . ALA A 1 211 ? 47.917 -6.453 -63.669 1.00 93.44 211 ALA A N 1
ATOM 1592 C CA . ALA A 1 211 ? 46.997 -5.319 -63.761 1.00 93.44 211 ALA A CA 1
ATOM 1593 C C . ALA A 1 211 ? 45.525 -5.769 -63.784 1.00 93.44 211 ALA A C 1
ATOM 1595 O O . ALA A 1 211 ? 44.720 -5.250 -63.013 1.00 93.44 211 ALA A O 1
ATOM 1596 N N . ALA A 1 212 ? 45.184 -6.788 -64.582 1.00 92.44 212 ALA A N 1
ATOM 1597 C CA . ALA A 1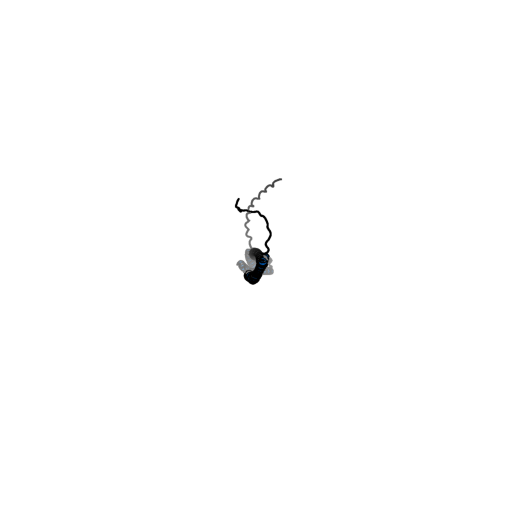 212 ? 43.838 -7.366 -64.606 1.00 92.44 212 ALA A CA 1
ATOM 1598 C C . ALA A 1 212 ? 43.407 -7.916 -63.228 1.00 92.44 212 ALA A C 1
ATOM 1600 O O . ALA A 1 212 ? 42.251 -7.769 -62.834 1.00 92.44 212 ALA A O 1
ATOM 1601 N N . ALA A 1 213 ? 44.338 -8.481 -62.449 1.00 94.81 213 ALA A N 1
ATOM 1602 C CA . ALA A 1 213 ? 44.069 -8.967 -61.093 1.00 94.81 213 ALA A CA 1
ATOM 1603 C C . ALA A 1 213 ? 43.874 -7.847 -60.046 1.00 94.81 213 ALA A C 1
ATOM 1605 O O . ALA A 1 213 ? 43.227 -8.078 -59.022 1.00 94.81 213 ALA A O 1
ATOM 1606 N N . GLU A 1 214 ? 44.425 -6.648 -60.262 1.00 96.19 214 GLU A N 1
ATOM 1607 C CA . GLU A 1 214 ? 44.096 -5.455 -59.464 1.00 96.19 214 GLU A CA 1
ATOM 1608 C C . GLU A 1 214 ? 42.744 -4.851 -59.900 1.00 96.19 214 GLU A C 1
ATOM 1610 O O . GLU A 1 214 ? 41.936 -4.513 -59.039 1.00 96.19 214 GLU A O 1
ATOM 1615 N N . VAL A 1 215 ? 42.434 -4.802 -61.206 1.00 95.19 215 VAL A N 1
ATOM 1616 C CA . VAL A 1 215 ? 41.117 -4.353 -61.719 1.00 95.19 215 VAL A CA 1
ATOM 1617 C C . VAL A 1 215 ? 39.982 -5.240 -61.195 1.00 95.19 215 VAL A C 1
ATOM 1619 O O . VAL A 1 215 ? 38.969 -4.723 -60.731 1.00 95.19 215 VAL A O 1
ATOM 1622 N N . ALA A 1 216 ? 40.162 -6.563 -61.165 1.00 94.88 216 ALA A N 1
ATOM 1623 C CA . ALA A 1 216 ? 39.191 -7.485 -60.570 1.00 94.88 216 ALA A CA 1
ATOM 1624 C C . ALA A 1 216 ? 38.986 -7.245 -59.056 1.00 94.88 216 ALA A C 1
ATOM 1626 O O . ALA A 1 216 ? 37.877 -7.404 -58.542 1.00 94.88 216 ALA A O 1
ATOM 1627 N N . ARG A 1 217 ? 40.028 -6.811 -58.329 1.00 94.94 217 ARG A N 1
ATOM 1628 C CA . ARG A 1 217 ? 39.907 -6.404 -56.916 1.00 94.94 217 ARG A CA 1
ATOM 1629 C C . ARG A 1 217 ? 39.155 -5.081 -56.757 1.00 94.94 217 ARG A C 1
ATOM 1631 O O . ARG A 1 217 ? 38.333 -4.981 -55.848 1.00 94.94 217 ARG A O 1
ATOM 1638 N N . ALA A 1 218 ? 39.358 -4.118 -57.658 1.00 95.19 218 ALA A N 1
ATOM 1639 C CA . ALA A 1 218 ? 38.562 -2.891 -57.703 1.00 95.19 218 ALA A CA 1
ATOM 1640 C C . ALA A 1 218 ? 37.076 -3.189 -57.982 1.00 95.19 218 ALA A C 1
ATOM 1642 O O . ALA A 1 218 ? 36.209 -2.686 -57.272 1.00 95.19 218 ALA A O 1
ATOM 1643 N N . GLN A 1 219 ? 36.778 -4.066 -58.950 1.00 94.88 219 GLN A N 1
ATOM 1644 C CA . GLN A 1 219 ? 35.411 -4.512 -59.256 1.00 94.88 219 GLN A CA 1
ATOM 1645 C C . GLN A 1 219 ? 34.728 -5.149 -58.041 1.00 94.88 219 GLN A C 1
ATOM 1647 O O . GLN A 1 219 ? 33.593 -4.800 -57.732 1.00 94.88 219 GLN A O 1
ATOM 1652 N N . ALA A 1 220 ? 35.418 -6.034 -57.314 1.00 95.25 220 ALA A N 1
ATOM 1653 C CA . ALA A 1 220 ? 34.874 -6.654 -56.105 1.00 95.25 220 ALA A CA 1
ATOM 1654 C C . ALA A 1 220 ? 34.560 -5.623 -55.001 1.00 95.25 220 ALA A C 1
ATOM 1656 O O . ALA A 1 220 ? 33.527 -5.727 -54.338 1.00 95.25 220 ALA A O 1
ATOM 1657 N N . ALA A 1 221 ? 35.410 -4.604 -54.832 1.00 93.38 221 ALA A N 1
ATOM 1658 C CA . ALA A 1 221 ? 35.177 -3.510 -53.890 1.00 93.38 221 ALA A CA 1
ATOM 1659 C C . ALA A 1 221 ? 33.973 -2.633 -54.295 1.00 93.38 221 ALA A C 1
ATOM 1661 O O . ALA A 1 221 ? 33.130 -2.320 -53.455 1.00 93.38 221 ALA A O 1
ATOM 1662 N N . VAL A 1 222 ? 33.836 -2.292 -55.583 1.00 92.31 222 VAL A N 1
ATOM 1663 C CA . VAL A 1 222 ? 32.678 -1.536 -56.099 1.00 92.31 222 VAL A CA 1
ATOM 1664 C C . VAL A 1 222 ? 31.383 -2.351 -56.000 1.00 92.31 222 VAL A C 1
ATOM 1666 O O . VAL A 1 222 ? 30.364 -1.813 -55.577 1.00 92.31 222 VAL A O 1
ATOM 1669 N N . ALA A 1 223 ? 31.420 -3.655 -56.285 1.00 92.25 223 ALA A N 1
ATOM 1670 C CA . ALA A 1 223 ? 30.268 -4.544 -56.135 1.00 92.25 223 ALA A CA 1
ATOM 1671 C C . ALA A 1 223 ? 29.816 -4.692 -54.669 1.00 92.25 223 ALA A C 1
ATOM 1673 O O . ALA A 1 223 ? 28.619 -4.794 -54.407 1.00 92.25 223 ALA A O 1
ATOM 1674 N N . TRP A 1 224 ? 30.746 -4.671 -53.704 1.00 92.62 224 TRP A N 1
ATOM 1675 C CA . TRP A 1 224 ? 30.405 -4.606 -52.277 1.00 92.62 224 TRP A CA 1
ATOM 1676 C C . TRP A 1 224 ? 29.777 -3.259 -51.904 1.00 92.62 224 TRP A C 1
ATOM 1678 O O . TRP A 1 224 ? 28.788 -3.229 -51.174 1.00 92.62 224 TRP A O 1
ATOM 1688 N N . LEU A 1 225 ? 30.304 -2.146 -52.433 1.00 91.00 225 LEU A N 1
ATOM 1689 C CA . LEU A 1 225 ? 29.731 -0.817 -52.201 1.00 91.00 225 LEU A CA 1
ATOM 1690 C C . LEU A 1 225 ? 28.294 -0.743 -52.729 1.00 91.00 225 LEU A C 1
ATOM 1692 O O . LEU A 1 225 ? 27.421 -0.317 -51.987 1.00 91.00 225 LEU A O 1
ATOM 1696 N N . GLN A 1 226 ? 28.022 -1.234 -53.942 1.00 90.06 226 GLN A N 1
ATOM 1697 C CA . GLN A 1 226 ? 26.677 -1.269 -54.541 1.00 90.06 226 GLN A CA 1
ATOM 1698 C C . GLN A 1 226 ? 25.636 -2.068 -53.731 1.00 90.06 226 GLN A C 1
ATOM 1700 O O . GLN A 1 226 ? 24.440 -1.841 -53.896 1.00 90.06 226 GLN A O 1
ATOM 1705 N N . GLN A 1 227 ? 26.058 -2.984 -52.852 1.00 88.56 227 GLN A N 1
ATOM 1706 C CA . GLN A 1 227 ? 25.154 -3.741 -51.973 1.00 88.56 227 GLN A CA 1
ATOM 1707 C C . GLN A 1 227 ? 24.738 -2.961 -50.713 1.00 88.56 227 GLN A C 1
ATOM 1709 O O . GLN A 1 227 ? 23.850 -3.412 -49.989 1.00 88.56 227 GLN A O 1
ATOM 1714 N N . GLN A 1 228 ? 25.352 -1.807 -50.430 1.00 85.38 228 GLN A N 1
ATOM 1715 C CA . GLN A 1 228 ? 25.023 -1.007 -49.250 1.00 85.38 228 GLN A CA 1
ATOM 1716 C C . GLN A 1 228 ? 23.721 -0.206 -49.455 1.00 85.38 228 GLN A C 1
ATOM 1718 O O . GLN A 1 228 ? 23.538 0.388 -50.520 1.00 85.38 228 GLN A O 1
ATOM 1723 N N . PRO A 1 229 ? 22.837 -0.085 -48.440 1.00 71.25 229 PRO A N 1
ATOM 1724 C CA . PRO A 1 229 ? 21.533 0.581 -48.586 1.00 71.25 229 PRO A CA 1
ATOM 1725 C C . PRO A 1 229 ? 21.598 2.027 -49.106 1.00 71.25 229 PRO A C 1
ATOM 1727 O O . PRO A 1 229 ? 20.687 2.489 -49.793 1.00 71.25 229 PRO A O 1
ATOM 1730 N N . ASN A 1 230 ? 22.698 2.722 -48.801 1.00 65.38 230 ASN A N 1
ATOM 1731 C CA . ASN A 1 230 ? 22.927 4.131 -49.128 1.00 65.38 230 ASN A CA 1
ATOM 1732 C C . ASN A 1 230 ? 23.774 4.334 -50.403 1.00 65.38 230 ASN A C 1
ATOM 1734 O O . ASN A 1 230 ? 24.194 5.452 -50.689 1.00 65.38 230 ASN A O 1
ATOM 1738 N N . ALA A 1 231 ? 24.057 3.275 -51.168 1.00 62.53 231 ALA A N 1
ATOM 1739 C CA . ALA A 1 231 ? 24.967 3.308 -52.316 1.00 62.53 231 ALA A CA 1
ATOM 1740 C C . ALA A 1 231 ? 24.292 3.570 -53.673 1.00 62.53 231 ALA A C 1
ATOM 1742 O O . ALA A 1 231 ? 24.857 3.239 -54.716 1.00 62.53 231 ALA A O 1
ATOM 1743 N N . GLN A 1 232 ? 23.113 4.200 -53.685 1.00 59.09 232 GLN A N 1
ATOM 1744 C CA . GLN A 1 232 ? 22.396 4.614 -54.903 1.00 59.09 232 GLN A CA 1
ATOM 1745 C C . GLN A 1 232 ? 23.049 5.839 -55.574 1.00 59.09 232 GLN A C 1
ATOM 1747 O O . GLN A 1 232 ? 22.396 6.828 -55.896 1.00 59.09 232 GLN A O 1
ATOM 1752 N N . ASN A 1 233 ? 24.364 5.774 -55.773 1.00 70.75 233 ASN A N 1
ATOM 1753 C CA . ASN A 1 233 ? 25.146 6.784 -56.459 1.00 70.75 233 ASN A CA 1
ATOM 1754 C C . ASN A 1 233 ? 25.322 6.351 -57.913 1.00 70.75 233 ASN A C 1
ATOM 1756 O O . ASN A 1 233 ? 25.973 5.343 -58.179 1.00 70.75 233 ASN A O 1
ATOM 1760 N N . GLU A 1 234 ? 24.820 7.150 -58.853 1.00 83.94 234 GLU A N 1
ATOM 1761 C CA . GLU A 1 234 ? 25.039 6.966 -60.297 1.00 83.94 234 GLU A CA 1
ATOM 1762 C C . GLU A 1 234 ? 26.538 6.778 -60.623 1.00 83.94 234 GLU A C 1
ATOM 1764 O O . GLU A 1 234 ? 26.913 5.916 -61.413 1.00 83.94 234 GLU A O 1
ATOM 1769 N N . ALA A 1 235 ? 27.407 7.488 -59.895 1.00 84.62 235 ALA A N 1
ATOM 1770 C CA . ALA A 1 235 ? 28.863 7.358 -59.947 1.00 84.62 235 ALA A CA 1
ATOM 1771 C C . ALA A 1 235 ? 29.400 5.944 -59.621 1.00 84.62 235 ALA A C 1
ATOM 1773 O O . ALA A 1 235 ? 30.403 5.536 -60.199 1.00 84.62 235 ALA A O 1
ATOM 1774 N N . LEU A 1 236 ? 28.757 5.170 -58.731 1.00 89.12 236 LEU A N 1
ATOM 1775 C CA . LEU A 1 236 ? 29.142 3.774 -58.452 1.00 89.12 236 LEU A CA 1
ATOM 1776 C C . LEU A 1 236 ? 28.719 2.818 -59.571 1.00 89.12 236 LEU A C 1
ATOM 1778 O O . LEU A 1 236 ? 29.350 1.776 -59.751 1.00 89.12 236 LEU A O 1
ATOM 1782 N N . GLN A 1 237 ? 27.662 3.151 -60.313 1.00 89.62 237 GLN A N 1
ATOM 1783 C CA . GLN A 1 237 ? 27.247 2.385 -61.484 1.00 89.62 237 GLN A CA 1
ATOM 1784 C C . GLN A 1 237 ? 28.179 2.683 -62.666 1.00 89.62 237 GLN A C 1
ATOM 1786 O O . GLN A 1 237 ? 28.786 1.758 -63.198 1.00 89.62 237 GLN A O 1
ATOM 1791 N N . GLN A 1 238 ? 28.424 3.966 -62.958 1.00 90.69 238 GLN A N 1
ATOM 1792 C CA . GLN A 1 238 ? 29.407 4.412 -63.956 1.00 90.69 238 GLN A CA 1
ATOM 1793 C C . GLN A 1 238 ? 30.808 3.822 -63.684 1.00 90.69 238 GLN A C 1
ATOM 1795 O O . GLN A 1 238 ? 31.454 3.303 -64.595 1.00 90.69 238 GLN A O 1
ATOM 1800 N N . ALA A 1 239 ? 31.255 3.803 -62.421 1.00 91.19 239 ALA A N 1
ATOM 1801 C CA . ALA A 1 239 ? 32.509 3.162 -62.022 1.00 91.19 239 ALA A CA 1
ATOM 1802 C C . ALA A 1 239 ? 32.538 1.648 -62.310 1.00 91.19 239 ALA A C 1
ATOM 1804 O O . ALA A 1 239 ? 33.551 1.140 -62.785 1.00 91.19 239 ALA A O 1
ATOM 1805 N N . ALA A 1 240 ? 31.453 0.911 -62.055 1.00 92.88 240 ALA A N 1
ATOM 1806 C CA . ALA A 1 240 ? 31.395 -0.521 -62.361 1.00 92.88 240 ALA A CA 1
ATOM 1807 C C . ALA A 1 240 ? 31.392 -0.802 -63.874 1.00 92.88 240 ALA A C 1
ATOM 1809 O O . ALA A 1 240 ? 32.063 -1.737 -64.326 1.00 92.88 240 ALA A O 1
ATOM 1810 N N . ASP A 1 241 ? 30.695 0.024 -64.655 1.00 93.81 241 ASP A N 1
ATOM 1811 C CA . ASP A 1 241 ? 30.633 -0.100 -66.112 1.00 93.81 241 ASP A CA 1
ATOM 1812 C C . ASP A 1 241 ? 32.018 0.137 -66.741 1.00 93.81 241 ASP A C 1
ATOM 1814 O O . ASP A 1 241 ? 32.510 -0.706 -67.496 1.00 93.81 241 ASP A O 1
ATOM 1818 N N . HIS A 1 242 ? 32.724 1.205 -66.353 1.00 93.81 242 HIS A N 1
ATOM 1819 C CA . HIS A 1 242 ? 34.079 1.469 -66.857 1.00 93.81 242 HIS A CA 1
ATOM 1820 C C . HIS A 1 242 ? 35.121 0.465 -66.351 1.00 93.81 242 HIS A C 1
ATOM 1822 O O . HIS A 1 242 ? 35.977 0.043 -67.125 1.00 93.81 242 HIS A O 1
ATOM 1828 N N . LEU A 1 243 ? 35.025 -0.030 -65.112 1.00 94.00 243 LEU A N 1
ATOM 1829 C CA . LEU A 1 243 ? 35.858 -1.158 -64.674 1.00 94.00 243 LEU A CA 1
ATOM 1830 C C . LEU A 1 243 ? 35.630 -2.418 -65.514 1.00 94.00 243 LEU A C 1
ATOM 1832 O O . LEU A 1 243 ? 36.558 -3.208 -65.702 1.00 94.00 243 LEU A O 1
ATOM 1836 N N . THR A 1 244 ? 34.407 -2.633 -65.996 1.00 95.62 244 THR A N 1
ATOM 1837 C CA . THR A 1 244 ? 34.067 -3.768 -66.860 1.00 95.62 244 THR A CA 1
ATOM 1838 C C . THR A 1 244 ? 34.675 -3.594 -68.253 1.00 95.62 244 THR A C 1
ATOM 1840 O O . THR A 1 244 ? 35.269 -4.540 -68.771 1.00 95.62 244 THR A O 1
ATOM 1843 N N . LEU A 1 245 ? 34.624 -2.384 -68.822 1.00 94.19 245 LEU A N 1
ATOM 1844 C CA . LEU A 1 245 ? 35.302 -2.041 -70.081 1.00 94.19 245 LEU A CA 1
ATOM 1845 C C . LEU A 1 245 ? 36.831 -2.183 -69.967 1.00 94.19 245 LEU A C 1
ATOM 1847 O O . LEU A 1 245 ? 37.446 -2.870 -70.785 1.00 94.19 245 LEU A O 1
ATOM 1851 N N . ALA A 1 246 ? 37.436 -1.658 -68.896 1.00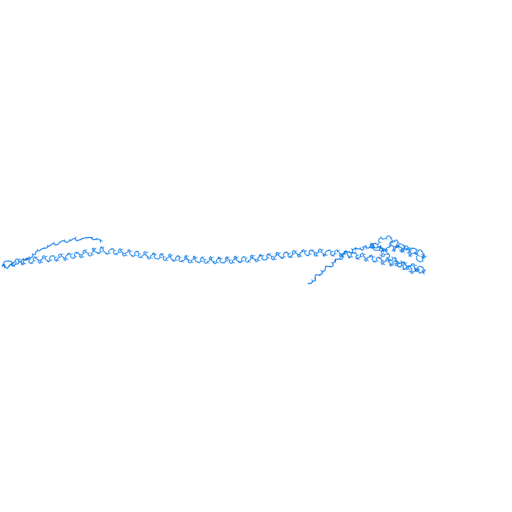 93.56 246 ALA A N 1
ATOM 1852 C CA . ALA A 1 246 ? 38.870 -1.780 -68.631 1.00 93.56 246 ALA A CA 1
ATOM 1853 C C . ALA A 1 246 ? 39.338 -3.244 -68.554 1.00 93.56 246 ALA A C 1
ATOM 1855 O O . ALA A 1 246 ? 40.383 -3.603 -69.103 1.00 93.56 246 ALA A O 1
ATOM 1856 N N . ALA A 1 247 ? 38.556 -4.106 -67.896 1.00 93.19 247 ALA A N 1
ATOM 1857 C CA . ALA A 1 247 ? 38.853 -5.532 -67.792 1.00 93.19 247 ALA A CA 1
ATOM 1858 C C . ALA A 1 247 ? 38.730 -6.273 -69.135 1.00 93.19 247 ALA A C 1
ATOM 1860 O O . ALA A 1 247 ? 39.487 -7.211 -69.366 1.00 93.19 247 ALA A O 1
ATOM 1861 N N . GLN A 1 248 ? 37.823 -5.852 -70.024 1.00 93.94 248 GLN A N 1
ATOM 1862 C CA . GLN A 1 248 ? 37.698 -6.407 -71.381 1.00 93.94 248 GLN A CA 1
ATOM 1863 C C . GLN A 1 248 ? 38.813 -5.922 -72.321 1.00 93.94 248 GLN A C 1
ATOM 1865 O O . GLN A 1 248 ? 39.241 -6.663 -73.205 1.00 93.94 248 GLN A O 1
ATOM 1870 N N . ALA A 1 249 ? 39.302 -4.693 -72.131 1.00 91.12 249 ALA A N 1
ATOM 1871 C CA . ALA A 1 249 ? 40.400 -4.129 -72.912 1.00 91.12 249 ALA A CA 1
ATOM 1872 C C . ALA A 1 249 ? 41.771 -4.746 -72.557 1.00 91.12 249 ALA A C 1
ATOM 1874 O O . ALA A 1 249 ? 42.668 -4.796 -73.402 1.00 91.12 249 ALA A O 1
ATOM 1875 N N . LEU A 1 250 ? 41.958 -5.258 -71.337 1.00 89.75 250 LEU A N 1
ATOM 1876 C CA . LEU A 1 250 ? 43.172 -5.976 -70.931 1.00 89.75 250 LEU A CA 1
ATOM 1877 C C . LEU A 1 250 ? 43.166 -7.435 -71.445 1.00 89.75 250 LEU A C 1
ATOM 1879 O O . LEU A 1 250 ? 42.179 -8.139 -71.260 1.00 89.75 250 LEU A O 1
ATOM 1883 N N . PRO A 1 251 ? 44.265 -7.954 -72.038 1.00 87.44 251 PRO A N 1
ATOM 1884 C CA . PRO A 1 251 ? 45.573 -7.327 -72.253 1.00 87.44 251 PRO A CA 1
ATOM 1885 C C . PRO A 1 251 ? 45.745 -6.668 -73.638 1.00 87.44 251 PRO A C 1
ATOM 1887 O O . PRO A 1 251 ? 46.847 -6.218 -73.944 1.00 87.44 251 PRO A O 1
ATOM 1890 N N . ALA A 1 252 ? 44.712 -6.665 -74.489 1.00 89.19 252 ALA A N 1
ATOM 1891 C CA . ALA A 1 252 ? 44.805 -6.337 -75.916 1.00 89.19 252 ALA A CA 1
ATOM 1892 C C . ALA A 1 252 ? 44.937 -4.834 -76.237 1.00 89.19 252 ALA A C 1
ATOM 1894 O O . ALA A 1 252 ? 45.397 -4.473 -77.318 1.00 89.19 252 ALA A O 1
ATOM 1895 N N . SER A 1 253 ? 44.506 -3.947 -75.341 1.00 91.12 253 SER A N 1
ATOM 1896 C CA . SER A 1 253 ? 44.492 -2.490 -75.531 1.00 91.12 253 SER A CA 1
ATOM 1897 C C . SER A 1 253 ? 44.731 -1.770 -74.192 1.00 91.12 253 SER A C 1
ATOM 1899 O O . SER A 1 253 ? 43.793 -1.230 -73.601 1.00 91.12 253 SER A O 1
ATOM 1901 N N . PRO A 1 254 ? 45.980 -1.776 -73.680 1.00 90.50 254 PRO A N 1
ATOM 1902 C CA . PRO A 1 254 ? 46.311 -1.231 -72.361 1.00 90.50 254 PRO A CA 1
ATOM 1903 C C . PRO A 1 254 ? 46.017 0.270 -72.218 1.00 90.50 254 PRO A C 1
ATOM 1905 O O . PRO A 1 254 ? 45.601 0.695 -71.143 1.00 90.50 254 PRO A O 1
ATOM 1908 N N . ASP A 1 255 ? 46.172 1.060 -73.285 1.00 91.25 255 ASP A N 1
ATOM 1909 C CA . ASP A 1 255 ? 45.923 2.509 -73.253 1.00 91.25 255 ASP A CA 1
ATOM 1910 C C . ASP A 1 255 ? 44.432 2.842 -73.068 1.00 91.25 255 ASP A C 1
ATOM 1912 O O . ASP A 1 255 ? 44.086 3.765 -72.332 1.00 91.25 255 ASP A O 1
ATOM 1916 N N . LEU A 1 256 ? 43.540 2.050 -73.678 1.00 91.25 256 LEU A N 1
ATOM 1917 C CA . LEU A 1 256 ? 42.092 2.181 -73.495 1.00 91.25 256 LEU A CA 1
ATOM 1918 C C . LEU A 1 256 ? 41.693 1.794 -72.064 1.00 91.25 256 LEU A C 1
ATOM 1920 O O . LEU A 1 256 ? 40.998 2.547 -71.387 1.00 91.25 256 LEU A O 1
ATOM 1924 N N . ALA A 1 257 ? 42.225 0.672 -71.563 1.00 92.06 257 ALA A N 1
ATOM 1925 C CA . ALA A 1 257 ? 42.012 0.255 -70.178 1.00 92.06 257 ALA A CA 1
ATOM 1926 C C . ALA A 1 257 ? 42.497 1.312 -69.168 1.00 92.06 257 ALA A C 1
ATOM 1928 O O . ALA A 1 257 ? 41.866 1.512 -68.132 1.00 92.06 257 ALA A O 1
ATOM 1929 N N . LEU A 1 258 ? 43.595 2.014 -69.467 1.00 93.62 258 LEU A N 1
ATOM 1930 C CA . LEU A 1 258 ? 44.120 3.091 -68.629 1.00 93.62 258 LEU A CA 1
ATOM 1931 C C . LEU A 1 258 ? 43.162 4.294 -68.552 1.00 93.62 258 LEU A C 1
ATOM 1933 O O . LEU A 1 258 ? 43.019 4.875 -67.475 1.00 93.62 258 LEU A O 1
ATOM 1937 N N . GLN A 1 259 ? 42.493 4.645 -69.656 1.00 94.00 259 GLN A N 1
ATOM 1938 C CA . GLN A 1 259 ? 41.487 5.712 -69.690 1.00 94.00 259 GLN A CA 1
ATOM 1939 C C . GLN A 1 259 ? 40.264 5.364 -68.825 1.00 94.00 259 GLN A C 1
ATOM 1941 O O . GLN A 1 259 ? 39.826 6.189 -68.023 1.00 94.00 259 GLN A O 1
ATOM 1946 N N . ASP A 1 260 ? 39.753 4.138 -68.935 1.00 93.56 260 ASP A N 1
ATOM 1947 C CA . ASP A 1 260 ? 38.611 3.669 -68.141 1.00 93.56 260 ASP A CA 1
ATOM 1948 C C . ASP A 1 260 ? 38.943 3.546 -66.641 1.00 93.56 260 ASP A C 1
ATOM 1950 O O . ASP A 1 260 ? 38.124 3.884 -65.779 1.00 93.56 260 ASP A O 1
ATOM 1954 N N . ILE A 1 261 ? 40.172 3.136 -66.306 1.00 93.81 261 ILE A N 1
ATOM 1955 C CA . ILE A 1 261 ? 40.676 3.119 -64.923 1.00 93.81 261 ILE A CA 1
ATOM 1956 C C . ILE A 1 261 ? 40.784 4.541 -64.346 1.00 93.81 261 ILE A C 1
ATOM 1958 O O . ILE A 1 261 ? 40.448 4.742 -63.179 1.00 93.81 261 ILE A O 1
ATOM 1962 N N . GLU A 1 262 ? 41.224 5.532 -65.129 1.00 93.88 262 GLU A N 1
ATOM 1963 C CA . GLU A 1 262 ? 41.269 6.941 -64.701 1.00 93.88 262 GLU A CA 1
ATOM 1964 C C . GLU A 1 262 ? 39.860 7.505 -64.461 1.00 93.88 262 GLU A C 1
ATOM 1966 O O . GLU A 1 262 ? 39.623 8.092 -63.407 1.00 93.88 262 GLU A O 1
ATOM 1971 N N . ALA A 1 263 ? 38.911 7.274 -65.376 1.00 91.56 263 ALA A N 1
ATOM 1972 C CA . ALA A 1 263 ? 37.519 7.703 -65.204 1.00 91.56 263 ALA A CA 1
ATOM 1973 C C . ALA A 1 263 ? 36.900 7.112 -63.923 1.00 91.56 263 ALA A C 1
ATOM 1975 O O . ALA A 1 263 ? 36.372 7.840 -63.079 1.00 91.56 263 ALA A O 1
ATOM 1976 N N . THR A 1 264 ? 37.084 5.804 -63.716 1.00 93.25 264 THR A N 1
ATOM 1977 C CA . THR A 1 264 ? 36.674 5.107 -62.488 1.00 93.25 264 THR A CA 1
ATOM 1978 C C . THR A 1 264 ? 37.308 5.729 -61.240 1.00 93.25 264 THR A C 1
ATOM 1980 O O . THR A 1 264 ? 36.621 5.968 -60.245 1.00 93.25 264 THR A O 1
ATOM 1983 N N . TRP A 1 265 ? 38.618 5.996 -61.275 1.00 94.00 265 TRP A N 1
ATOM 1984 C CA . TRP A 1 265 ? 39.347 6.578 -60.147 1.00 94.00 265 TRP A CA 1
ATOM 1985 C C . TRP A 1 265 ? 38.787 7.954 -59.770 1.00 94.00 265 TRP A C 1
ATOM 1987 O O . TRP A 1 265 ? 38.583 8.217 -58.586 1.00 94.00 265 TRP A O 1
ATOM 1997 N N . GLN A 1 266 ? 38.464 8.804 -60.751 1.00 91.62 266 GLN A N 1
ATOM 1998 C CA . GLN A 1 266 ? 37.891 10.131 -60.501 1.00 91.62 266 GLN A CA 1
ATOM 1999 C C . GLN A 1 266 ? 36.516 10.053 -59.824 1.00 91.62 266 GLN A C 1
ATOM 2001 O O . GLN A 1 266 ? 36.280 10.769 -58.849 1.00 91.62 266 GLN A O 1
ATOM 2006 N N . TRP A 1 267 ? 35.633 9.154 -60.273 1.00 90.69 267 TRP A N 1
ATOM 2007 C CA . TRP A 1 267 ? 34.324 8.961 -59.641 1.00 90.69 267 TRP A CA 1
ATOM 2008 C C . TRP A 1 267 ? 34.433 8.419 -58.219 1.00 90.69 267 TRP A C 1
ATOM 2010 O O . TRP A 1 267 ? 33.807 8.967 -57.316 1.00 90.69 267 TRP A O 1
ATOM 2020 N N . LEU A 1 268 ? 35.269 7.402 -57.988 1.00 89.81 268 LEU A N 1
ATOM 2021 C CA . LEU A 1 268 ? 35.487 6.853 -56.647 1.00 89.81 268 LEU A CA 1
ATOM 2022 C C . LEU A 1 268 ? 36.153 7.869 -55.705 1.00 89.81 268 LEU A C 1
ATOM 2024 O O . LEU A 1 268 ? 35.794 7.935 -54.532 1.00 89.81 268 LEU A O 1
ATOM 2028 N N . ASN A 1 269 ? 37.059 8.711 -56.207 1.00 89.56 269 ASN A N 1
ATOM 2029 C CA . ASN A 1 269 ? 37.660 9.792 -55.427 1.00 89.56 269 ASN A CA 1
ATOM 2030 C C . ASN A 1 269 ? 36.626 10.878 -55.060 1.00 89.56 269 ASN A C 1
ATOM 2032 O O . ASN A 1 269 ? 36.676 11.434 -53.966 1.00 89.56 269 ASN A O 1
ATOM 2036 N N . GLY A 1 270 ? 35.635 11.124 -55.925 1.00 86.12 270 GLY A N 1
ATOM 2037 C CA . GLY A 1 270 ? 34.490 11.993 -55.633 1.00 86.12 270 GLY A CA 1
ATOM 2038 C C . GLY A 1 270 ? 33.562 11.485 -54.518 1.00 86.12 270 GLY A C 1
ATOM 2039 O O . GLY A 1 270 ? 32.839 12.286 -53.931 1.00 86.12 270 GLY A O 1
ATOM 2040 N N . LEU A 1 271 ? 33.597 10.186 -54.189 1.00 83.56 271 LEU A N 1
ATOM 2041 C CA . LEU A 1 271 ? 32.800 9.585 -53.107 1.00 83.56 271 LEU A CA 1
ATOM 2042 C C . LEU A 1 271 ? 33.451 9.704 -51.720 1.00 83.56 271 LEU A C 1
ATOM 2044 O O . LEU A 1 271 ? 32.798 9.424 -50.713 1.00 83.56 271 LEU A O 1
ATOM 2048 N N . LEU A 1 272 ? 34.725 10.100 -51.640 1.00 82.50 272 LEU A N 1
ATOM 2049 C CA . LEU A 1 272 ? 35.374 10.358 -50.357 1.00 82.50 272 LEU A CA 1
ATOM 2050 C C . LEU A 1 272 ? 34.817 11.650 -49.736 1.00 82.50 272 LEU A C 1
ATOM 2052 O O . LEU A 1 272 ? 34.671 12.657 -50.439 1.00 82.50 272 LEU A O 1
ATOM 2056 N N . PRO A 1 273 ? 34.539 11.676 -48.417 1.00 70.81 273 PRO A N 1
ATOM 2057 C CA . PRO A 1 273 ? 34.118 12.895 -47.746 1.00 70.81 273 PRO A CA 1
ATOM 2058 C C . PRO A 1 273 ? 35.254 13.916 -47.800 1.00 70.81 273 PRO A C 1
ATOM 2060 O O . PRO A 1 273 ? 36.273 13.795 -47.120 1.00 70.81 273 PRO A O 1
ATOM 2063 N N . HIS A 1 274 ? 35.069 14.946 -48.618 1.00 60.66 274 HIS A N 1
ATOM 2064 C CA . HIS A 1 274 ? 35.960 16.092 -48.637 1.00 60.66 274 HIS A CA 1
ATOM 2065 C C . HIS A 1 274 ? 35.750 16.848 -47.325 1.00 60.66 274 HIS A C 1
ATOM 2067 O O . HIS A 1 274 ? 34.620 17.213 -47.000 1.00 60.66 274 HIS A O 1
ATOM 2073 N N . ALA A 1 275 ? 36.820 17.072 -46.561 1.00 43.91 275 ALA A N 1
ATOM 2074 C CA . ALA A 1 275 ? 36.735 17.798 -45.300 1.00 43.91 275 ALA A CA 1
ATOM 2075 C C . ALA A 1 275 ? 36.300 19.251 -45.556 1.00 43.91 275 ALA A C 1
ATOM 2077 O O . ALA A 1 275 ? 37.121 20.119 -45.855 1.00 43.91 275 ALA A O 1
ATOM 2078 N N . THR A 1 276 ? 34.998 19.524 -45.436 1.00 42.06 276 THR A N 1
ATOM 2079 C CA . THR A 1 276 ? 34.480 20.891 -45.371 1.00 42.06 276 THR A CA 1
ATOM 2080 C C . THR A 1 276 ? 35.155 21.595 -44.198 1.00 42.06 276 THR A C 1
ATOM 2082 O O . THR A 1 276 ? 35.101 21.059 -43.087 1.00 42.06 276 THR A O 1
ATOM 2085 N N . PRO A 1 277 ? 35.788 22.765 -44.396 1.00 39.59 277 PRO A N 1
ATOM 2086 C CA . PRO A 1 277 ? 36.461 23.458 -43.311 1.00 39.59 277 PRO A CA 1
ATOM 2087 C C . PRO A 1 277 ? 35.433 23.847 -42.249 1.00 39.59 277 PRO A C 1
ATOM 2089 O O . PRO A 1 277 ? 34.556 24.677 -42.495 1.00 39.59 277 PRO A O 1
ATOM 2092 N N . THR A 1 278 ? 35.544 23.242 -41.066 1.00 38.12 278 THR A N 1
ATOM 2093 C CA . THR A 1 278 ? 34.761 23.630 -39.893 1.00 38.12 278 THR A CA 1
ATOM 2094 C C . THR A 1 278 ? 34.963 25.128 -39.661 1.00 38.12 278 THR A C 1
ATOM 2096 O O . THR A 1 278 ? 36.116 25.549 -39.523 1.00 38.12 278 THR A O 1
ATOM 2099 N N . PRO A 1 279 ? 33.904 25.957 -39.615 1.00 42.31 279 PRO A N 1
ATOM 2100 C CA . PRO A 1 279 ? 34.074 27.365 -39.297 1.00 42.31 279 PRO A CA 1
ATOM 2101 C C . PRO A 1 279 ? 34.668 27.474 -37.891 1.00 42.31 279 PRO A C 1
ATOM 2103 O O . PRO A 1 279 ? 34.082 26.985 -36.924 1.00 42.31 279 PRO A O 1
ATOM 2106 N N . THR A 1 280 ? 35.844 28.096 -37.787 1.00 46.56 280 THR A N 1
ATOM 2107 C CA . THR A 1 280 ? 36.513 28.365 -36.511 1.00 46.56 280 THR A CA 1
ATOM 2108 C C . THR A 1 280 ? 35.537 29.060 -35.573 1.00 46.56 280 THR A C 1
ATOM 2110 O O . THR A 1 280 ? 35.150 30.204 -35.819 1.00 46.56 280 THR A O 1
ATOM 2113 N N . ALA A 1 281 ? 35.147 28.378 -34.495 1.00 45.06 281 ALA A N 1
ATOM 2114 C CA . ALA A 1 281 ? 34.300 28.970 -33.474 1.00 45.06 281 ALA A CA 1
ATOM 2115 C C . ALA A 1 281 ? 34.994 30.219 -32.916 1.00 45.06 281 ALA A C 1
ATOM 2117 O O . ALA A 1 281 ? 36.105 30.142 -32.386 1.00 45.06 281 ALA A O 1
ATOM 2118 N N . THR A 1 282 ? 34.347 31.377 -33.054 1.00 50.41 282 THR A N 1
ATOM 2119 C CA . THR A 1 282 ? 34.800 32.615 -32.418 1.00 50.41 282 THR A CA 1
ATOM 2120 C C . THR A 1 282 ? 34.921 32.365 -30.911 1.00 50.41 282 THR A C 1
ATOM 2122 O O . THR A 1 282 ? 33.951 31.882 -30.321 1.00 50.41 282 THR A O 1
ATOM 2125 N N . PRO A 1 283 ? 36.068 32.660 -30.267 1.00 51.09 283 PRO A N 1
ATOM 2126 C CA . PRO A 1 283 ? 36.219 32.428 -28.838 1.00 51.09 283 PRO A CA 1
ATOM 2127 C C . PRO A 1 283 ? 35.150 33.191 -28.056 1.00 51.09 283 PRO A C 1
ATOM 2129 O O . PRO A 1 283 ? 35.051 34.414 -28.166 1.00 51.09 283 PRO A O 1
ATOM 2132 N N . ALA A 1 284 ? 34.356 32.474 -27.262 1.00 50.81 284 ALA A N 1
ATOM 2133 C CA . ALA A 1 284 ? 33.426 33.103 -26.339 1.00 50.81 284 ALA A CA 1
ATOM 2134 C C . ALA A 1 284 ? 34.226 33.900 -25.300 1.00 50.81 284 ALA A C 1
ATOM 2136 O O . ALA A 1 284 ? 35.061 33.339 -24.586 1.00 50.81 284 ALA A O 1
ATOM 2137 N N . THR A 1 285 ? 33.983 35.208 -25.227 1.00 48.47 285 THR A N 1
ATOM 2138 C CA . THR A 1 285 ? 34.620 36.094 -24.251 1.00 48.47 285 THR A CA 1
ATOM 2139 C C . THR A 1 285 ? 34.329 35.587 -22.841 1.00 48.47 285 THR A C 1
ATOM 2141 O O . THR A 1 285 ? 33.168 35.524 -22.434 1.00 48.47 285 THR A O 1
ATOM 2144 N N . ALA A 1 286 ? 35.370 35.211 -22.097 1.00 54.84 286 ALA A N 1
ATOM 2145 C CA . ALA A 1 286 ? 35.207 34.715 -20.736 1.00 54.84 286 ALA A CA 1
ATOM 2146 C C . ALA A 1 286 ? 34.562 35.793 -19.837 1.00 54.84 286 ALA A C 1
ATOM 2148 O O . ALA A 1 286 ? 34.952 36.963 -19.925 1.00 54.84 286 ALA A O 1
ATOM 2149 N N . PRO A 1 287 ? 33.602 35.434 -18.962 1.00 63.75 287 PRO A N 1
ATOM 2150 C CA . PRO A 1 287 ? 33.082 36.367 -17.970 1.00 63.75 287 PRO A CA 1
ATOM 2151 C C . PRO A 1 287 ? 34.201 36.781 -16.994 1.00 63.75 287 PRO A C 1
ATOM 2153 O O . PRO A 1 287 ? 35.073 35.964 -16.685 1.00 63.75 287 PRO A O 1
ATOM 2156 N N . PRO A 1 288 ? 34.207 38.033 -16.502 1.00 61.97 288 PRO A N 1
ATOM 2157 C CA . PRO A 1 288 ? 35.280 38.533 -15.652 1.00 61.97 288 PRO A CA 1
ATOM 2158 C C . PRO A 1 288 ? 35.356 37.784 -14.316 1.00 61.97 288 PRO A C 1
ATOM 2160 O O . PRO A 1 288 ? 34.344 37.541 -13.657 1.00 61.97 288 PRO A O 1
ATOM 2163 N N . THR A 1 289 ? 36.583 37.458 -13.909 1.00 65.06 289 THR A N 1
ATOM 2164 C CA . THR A 1 289 ? 36.915 36.803 -12.638 1.00 65.06 289 THR A CA 1
ATOM 2165 C C . THR A 1 289 ? 36.331 37.565 -11.439 1.00 65.06 289 THR A C 1
ATOM 2167 O O . THR A 1 289 ? 36.536 38.778 -11.352 1.00 65.06 289 THR A O 1
ATOM 2170 N N . PRO A 1 290 ? 35.663 36.898 -10.478 1.00 65.31 290 PRO A N 1
ATOM 2171 C CA . PRO A 1 290 ? 35.208 37.556 -9.258 1.00 65.31 290 PRO A CA 1
ATOM 2172 C C . PRO A 1 290 ? 36.398 37.999 -8.395 1.00 65.31 290 PRO A C 1
ATOM 2174 O O . PRO A 1 290 ? 37.294 37.211 -8.088 1.00 65.31 290 PRO A O 1
ATOM 2177 N N . THR A 1 291 ? 36.391 39.267 -7.985 1.00 68.75 291 THR A N 1
ATOM 2178 C CA . THR A 1 291 ? 37.385 39.854 -7.075 1.00 68.75 291 THR A CA 1
ATOM 2179 C C . THR A 1 291 ? 37.413 39.105 -5.736 1.00 68.75 291 THR A C 1
ATOM 2181 O O . THR A 1 291 ? 36.349 38.914 -5.142 1.00 68.75 291 THR A O 1
ATOM 2184 N N . PRO A 1 292 ? 38.588 38.713 -5.206 1.00 64.69 292 PRO A N 1
ATOM 2185 C CA . PRO A 1 292 ? 38.672 38.075 -3.897 1.00 64.69 292 PRO A CA 1
ATOM 2186 C C . PRO A 1 292 ? 38.328 39.062 -2.772 1.00 64.69 292 PRO A C 1
ATOM 2188 O O . PRO A 1 292 ? 38.950 40.116 -2.635 1.00 64.69 292 PRO A O 1
ATOM 2191 N N . THR A 1 293 ? 37.357 38.695 -1.936 1.00 69.69 293 THR A N 1
ATOM 2192 C CA . THR A 1 293 ? 37.022 39.415 -0.699 1.00 69.69 293 THR A CA 1
ATOM 2193 C C . THR A 1 293 ? 38.168 39.279 0.314 1.00 69.69 293 THR A C 1
ATOM 2195 O O . THR A 1 293 ? 38.568 38.149 0.602 1.00 69.69 293 THR A O 1
ATOM 2198 N N . PRO A 1 294 ? 38.696 40.375 0.892 1.00 67.44 294 PRO A N 1
ATOM 2199 C CA . PRO A 1 294 ? 39.736 40.287 1.913 1.00 67.44 294 PRO A CA 1
ATOM 2200 C C . PRO A 1 294 ? 39.186 39.726 3.233 1.00 67.44 294 PRO A C 1
ATOM 2202 O O . PRO A 1 294 ? 38.179 40.200 3.761 1.00 67.44 294 PRO A O 1
ATOM 2205 N N . THR A 1 295 ? 39.877 38.726 3.777 1.00 71.00 295 THR A N 1
ATOM 2206 C CA . THR A 1 295 ? 39.598 38.125 5.090 1.00 71.00 295 THR A CA 1
ATOM 2207 C C . THR A 1 295 ? 39.853 39.134 6.220 1.00 71.00 295 THR A C 1
ATOM 2209 O O . THR A 1 295 ? 40.902 39.781 6.207 1.00 71.00 295 THR A O 1
ATOM 2212 N N . PRO A 1 296 ? 38.963 39.265 7.224 1.00 62.88 296 PRO A N 1
ATOM 2213 C CA . PRO A 1 296 ? 39.231 40.092 8.397 1.00 62.88 296 PRO A CA 1
ATOM 2214 C C . PRO A 1 296 ? 40.334 39.476 9.274 1.00 62.88 296 PRO A C 1
ATOM 2216 O O . PRO A 1 296 ? 40.332 38.276 9.550 1.00 62.88 296 PRO A O 1
ATOM 2219 N N . GLN A 1 297 ? 41.273 40.314 9.709 1.00 59.62 297 GLN A N 1
ATOM 2220 C CA . GLN A 1 297 ? 42.332 39.979 10.667 1.00 59.62 297 GLN A CA 1
ATOM 2221 C C . GLN A 1 297 ? 41.774 40.092 12.111 1.00 59.62 297 GLN A C 1
ATOM 2223 O O . GLN A 1 297 ? 40.899 40.938 12.314 1.00 59.62 297 GLN A O 1
ATOM 2228 N N . PRO A 1 298 ? 42.200 39.240 13.074 1.00 64.88 298 PRO A N 1
ATOM 2229 C CA . PRO A 1 298 ? 41.624 39.169 14.429 1.00 64.88 298 PRO A CA 1
ATOM 2230 C C . PRO A 1 298 ? 41.828 40.419 15.296 1.00 64.88 298 PRO A C 1
ATOM 2232 O O . PRO A 1 298 ? 42.853 41.113 15.106 1.00 64.88 298 PRO A O 1
#

Radius of gyration: 89.05 Å; chains: 1; bounding box: 148×52×234 Å

Secondary structure (DSSP, 8-state):
-----------------------TTTTTHHHHHHHHHHHHHHHHHHHHHHHHHHHHHHHHHHHHHHHHHHHHHHHHHHHHHHHHHHHHHHHHHHHHHHHHHHHHHHHHHHHHHHHHHHHHHHHHHHHHHHHHHHHHHHHHHHHHHHHHHHHHHHHHHHHHHHHHHHHHHHHHHHHHHHHHHHHHHHHHHHHHHHHHHHHHHHHHTT-HHHHHHHHHHHHHHHHHHHTSTT---HHHHHHHHHHHHHHHHTTT-HHHHHHHHHHHHHHHHHTS--------PPPPPPPPPPPPPPPPP-

Foldseek 3Di:
DDDDDDDDDDDDDDDDDDDDDDDPPCVVVVVVVVVVVVVVVVVVVVVVVVVVVCCCVVVVVVCCVVPVVVVVVVVVVVVVVVVVVVVVVVVVVVVVVVVVVVVVVVVVVVVVVVVVVVVVVVVVVVVVVVVVVVVVVVVVVVVVVVVVVVVVVVVVVVVVVVVVVVVVVVVVVVVVVVVVVVVVLQVLLVLLLVLLVVLLVCLVVVNLVVSLVSLVSSLVSLVVLCPDPPSPDPLSVLLNVLSVVLNVCPPVNSPSSNVSSVSSSVSSVVPHDDPDPDPPPDDDDDDDDDDDDDDDDD

Sequence (298 aa):
MSENASPTPENSASAAPSEPKPSFGERLSGAFLALVRFVVRLLVILAILGALGAAVYFGVPYLYRRYVQPLEALQAQVATLQQQSATRAEEVNNRLLALQGDLAHLNDQQQALAERVAQQQSSLDALQARLETLEKQRAALADQLDSLAKRLDAADASAAHAQATAAALQTAWQQEEATIQAMQMQVVVLQALESLTRARVLIGQHNNGLAAAEVARAQAAVAWLQQQPNAQNEALQQAADHLTLAAQALPASPDLALQDIEATWQWLNGLLPHATPTPTATPATAPPTPTPTPTPQP

pLDDT: mean 83.21, std 18.4, range [35.16, 98.75]